Protein AF-A0AAE0RNC0-F1 (afdb_monomer)

Structure (mmCIF, N/CA/C/O backbone):
data_AF-A0AAE0RNC0-F1
#
_entry.id   AF-A0AAE0RNC0-F1
#
loop_
_atom_site.group_PDB
_atom_site.id
_atom_site.type_symbol
_atom_site.label_atom_id
_atom_site.label_alt_id
_atom_site.label_comp_id
_atom_site.label_asym_id
_atom_site.label_entity_id
_atom_site.label_seq_id
_atom_site.pdbx_PDB_ins_code
_atom_site.Cartn_x
_atom_site.Cartn_y
_atom_site.Cartn_z
_atom_site.occupancy
_atom_site.B_iso_or_equiv
_atom_site.auth_seq_id
_atom_site.auth_comp_id
_atom_site.auth_asym_id
_atom_site.auth_atom_id
_atom_site.pdbx_PDB_model_num
ATOM 1 N N . MET A 1 1 ? 16.696 3.001 -41.469 1.00 40.84 1 MET A N 1
ATOM 2 C CA . MET A 1 1 ? 17.802 3.934 -41.767 1.00 40.84 1 MET A CA 1
ATOM 3 C C . MET A 1 1 ? 18.844 3.105 -42.476 1.00 40.84 1 MET A C 1
ATOM 5 O O . MET A 1 1 ? 19.494 2.292 -41.829 1.00 40.84 1 MET A O 1
ATOM 9 N N . ASP A 1 2 ? 18.862 3.202 -43.801 1.00 35.56 2 ASP A N 1
ATOM 10 C CA . ASP A 1 2 ? 19.658 2.329 -44.657 1.00 35.56 2 ASP A CA 1
ATOM 11 C C . ASP A 1 2 ? 21.153 2.603 -44.502 1.00 35.56 2 ASP A C 1
ATOM 13 O O . ASP A 1 2 ? 21.585 3.751 -44.373 1.00 35.56 2 ASP A O 1
ATOM 17 N N . VAL A 1 3 ? 21.935 1.522 -44.516 1.00 41.44 3 VAL A N 1
ATOM 18 C CA . VAL A 1 3 ? 23.403 1.496 -44.389 1.00 41.44 3 VAL A CA 1
ATOM 19 C C . VAL A 1 3 ? 24.082 2.421 -45.412 1.00 41.44 3 VAL A C 1
ATOM 21 O O . VAL A 1 3 ? 25.150 2.971 -45.145 1.00 41.44 3 VAL A O 1
ATOM 24 N N . GLU A 1 4 ? 23.420 2.689 -46.540 1.00 37.81 4 GLU A N 1
ATOM 25 C CA . GLU A 1 4 ? 23.888 3.605 -47.583 1.00 37.81 4 GLU A CA 1
ATOM 26 C C . GLU A 1 4 ? 24.036 5.062 -47.113 1.00 37.81 4 GLU A C 1
ATOM 28 O O . GLU A 1 4 ? 24.923 5.769 -47.593 1.00 37.81 4 GLU A O 1
ATOM 33 N N . ASN A 1 5 ? 23.252 5.512 -46.126 1.00 44.28 5 ASN A N 1
ATOM 34 C CA . ASN A 1 5 ? 23.320 6.900 -45.653 1.00 44.28 5 ASN A CA 1
ATOM 35 C C . ASN A 1 5 ? 24.496 7.175 -44.703 1.00 44.28 5 ASN A C 1
ATOM 37 O O . ASN A 1 5 ? 24.914 8.324 -44.571 1.00 44.28 5 ASN A O 1
ATOM 41 N N . ILE A 1 6 ? 25.067 6.151 -44.059 1.00 46.06 6 ILE A N 1
ATOM 42 C CA . ILE A 1 6 ? 26.181 6.336 -43.110 1.00 46.06 6 ILE A CA 1
ATOM 43 C C . ILE A 1 6 ? 27.516 6.508 -43.853 1.00 46.06 6 ILE A C 1
ATOM 45 O O . ILE A 1 6 ? 28.358 7.302 -43.433 1.00 46.06 6 ILE A O 1
ATOM 49 N N . ILE A 1 7 ? 27.692 5.842 -45.000 1.00 44.59 7 ILE A N 1
ATOM 50 C CA . ILE A 1 7 ? 28.926 5.913 -45.806 1.00 44.59 7 ILE A CA 1
ATOM 51 C C . ILE A 1 7 ? 29.132 7.324 -46.386 1.00 44.59 7 ILE A C 1
ATOM 53 O O . ILE A 1 7 ? 30.261 7.803 -46.484 1.00 44.59 7 ILE A O 1
ATOM 57 N N . SER A 1 8 ? 28.045 8.042 -46.682 1.00 44.50 8 SER A N 1
ATOM 58 C CA . SER A 1 8 ? 28.116 9.382 -47.274 1.00 44.50 8 SER A CA 1
ATOM 59 C C . SER A 1 8 ? 28.570 10.482 -46.296 1.00 44.50 8 SER A C 1
ATOM 61 O O . SER A 1 8 ? 28.951 11.559 -46.747 1.00 44.50 8 SER A O 1
ATOM 63 N N . LEU A 1 9 ? 28.563 10.232 -44.977 1.00 45.19 9 LEU A N 1
ATOM 64 C CA . LEU A 1 9 ? 28.899 11.232 -43.949 1.00 45.19 9 LEU A CA 1
ATOM 65 C C . LEU A 1 9 ? 30.393 11.288 -43.578 1.00 45.19 9 LEU A C 1
ATOM 67 O O . LEU A 1 9 ? 30.814 12.259 -42.956 1.00 45.19 9 LEU A O 1
ATOM 71 N N . ARG A 1 10 ? 31.215 10.299 -43.969 1.00 47.03 10 ARG A N 1
ATOM 72 C CA . ARG A 1 10 ? 32.668 10.272 -43.672 1.00 47.03 10 ARG A CA 1
ATOM 73 C C . ARG A 1 10 ? 33.574 10.651 -44.857 1.00 47.03 10 ARG A C 1
ATOM 75 O O . ARG A 1 10 ? 34.778 10.445 -44.786 1.00 47.03 10 ARG A O 1
ATOM 82 N N . GLY A 1 11 ? 33.037 11.206 -45.948 1.00 45.44 11 GLY A N 1
ATOM 83 C CA . GLY A 1 11 ? 33.854 11.594 -47.111 1.00 45.44 11 GLY A CA 1
ATOM 84 C C . GLY A 1 11 ? 34.462 10.411 -47.883 1.00 45.44 11 GLY A C 1
ATOM 85 O O . GLY A 1 11 ? 35.366 10.603 -48.695 1.00 45.44 11 GLY A O 1
ATOM 86 N N . VAL A 1 12 ? 33.959 9.194 -47.655 1.00 49.09 12 VAL A N 1
ATOM 87 C CA . VAL A 1 12 ? 34.350 7.993 -48.399 1.00 49.09 12 VAL A CA 1
ATOM 88 C C . VAL A 1 12 ? 33.739 8.095 -49.800 1.00 49.09 12 VAL A C 1
ATOM 90 O O . VAL A 1 12 ? 32.515 8.108 -49.946 1.00 49.09 12 VAL A O 1
ATOM 93 N N . GLN A 1 13 ? 34.580 8.227 -50.834 1.00 51.09 13 GLN A N 1
ATOM 94 C CA . GLN A 1 13 ? 34.129 8.253 -52.233 1.00 51.09 13 GLN A CA 1
ATOM 95 C C . GLN A 1 13 ? 33.258 7.030 -52.529 1.00 51.09 13 GLN A C 1
ATOM 97 O O . GLN A 1 13 ? 33.566 5.914 -52.104 1.00 51.09 13 GLN A O 1
ATOM 102 N N . LYS A 1 14 ? 32.161 7.232 -53.269 1.00 54.34 14 LYS A N 1
ATOM 103 C CA . LYS A 1 14 ? 31.214 6.154 -53.567 1.00 54.34 14 LYS A CA 1
ATOM 104 C C . LYS A 1 14 ? 31.945 5.017 -54.300 1.00 54.34 14 LYS A C 1
ATOM 106 O O . LYS A 1 14 ? 32.673 5.295 -55.258 1.00 54.34 14 LYS A O 1
ATOM 111 N N . PRO A 1 15 ? 31.709 3.738 -53.949 1.00 52.59 15 PRO A N 1
ATOM 112 C CA . PRO A 1 15 ? 32.334 2.596 -54.626 1.00 52.59 15 PRO A CA 1
ATOM 113 C C . PRO A 1 15 ? 32.178 2.615 -56.160 1.00 52.59 15 PRO A C 1
ATOM 115 O O . PRO A 1 15 ? 33.058 2.155 -56.889 1.00 52.59 15 PRO A O 1
ATOM 118 N N . SER A 1 16 ? 31.088 3.204 -56.665 1.00 49.88 16 SER A N 1
ATOM 119 C CA . SER A 1 16 ? 30.810 3.389 -58.095 1.00 49.88 16 SER A CA 1
ATOM 120 C C . SER A 1 16 ? 31.731 4.402 -58.791 1.00 49.88 16 SER A C 1
ATOM 122 O O . SER A 1 16 ? 32.094 4.211 -59.952 1.00 49.88 16 SER A O 1
ATOM 124 N N . GLU A 1 17 ? 32.153 5.460 -58.100 1.00 53.84 17 GLU A N 1
ATOM 125 C CA . GLU A 1 17 ? 33.084 6.463 -58.634 1.00 53.84 17 GLU A CA 1
ATOM 126 C C . GLU A 1 17 ? 34.501 5.900 -58.721 1.00 53.84 17 GLU A C 1
ATOM 128 O O . GLU A 1 17 ? 35.209 6.124 -59.707 1.00 53.84 17 GLU A O 1
ATOM 133 N N . ILE A 1 18 ? 34.875 5.093 -57.728 1.00 54.44 18 ILE A N 1
ATOM 134 C CA . ILE A 1 18 ? 36.128 4.348 -57.702 1.00 54.44 18 ILE A CA 1
ATOM 135 C C . ILE A 1 18 ? 36.146 3.367 -58.884 1.00 54.44 18 ILE A C 1
ATOM 137 O O . ILE A 1 18 ? 37.002 3.488 -59.762 1.00 54.44 18 ILE A O 1
ATOM 141 N N . ALA A 1 19 ? 35.150 2.483 -59.010 1.00 52.28 19 ALA A N 1
ATOM 142 C CA . ALA A 1 19 ? 35.057 1.517 -60.112 1.00 52.28 19 ALA A CA 1
ATOM 143 C C . ALA A 1 19 ? 35.131 2.167 -61.513 1.00 52.28 19 ALA A C 1
ATOM 145 O O . ALA A 1 19 ? 35.794 1.640 -62.412 1.00 52.28 19 ALA A O 1
ATOM 146 N N . ASN A 1 20 ? 34.524 3.344 -61.696 1.00 54.50 20 ASN A N 1
ATOM 147 C CA . ASN A 1 20 ? 34.612 4.096 -62.950 1.00 54.50 20 ASN A CA 1
ATOM 148 C C . ASN A 1 20 ? 36.021 4.640 -63.229 1.00 54.50 20 ASN A C 1
ATOM 150 O O . ASN A 1 20 ? 36.495 4.542 -64.365 1.00 54.50 20 ASN A O 1
ATOM 154 N N . ARG A 1 21 ? 36.734 5.154 -62.218 1.00 56.62 21 ARG A N 1
ATOM 155 C CA . ARG A 1 21 ? 38.141 5.571 -62.370 1.00 56.62 21 ARG A CA 1
ATOM 156 C C . ARG A 1 21 ? 39.042 4.386 -62.725 1.00 56.62 21 ARG A C 1
ATOM 158 O O . ARG A 1 21 ? 39.880 4.515 -63.618 1.00 56.62 21 ARG A O 1
ATOM 165 N N . TYR A 1 22 ? 38.813 3.225 -62.111 1.00 57.38 22 TYR A N 1
ATOM 166 C CA . TYR A 1 22 ? 39.520 1.979 -62.430 1.00 57.38 22 TYR A CA 1
ATOM 167 C C . TYR A 1 22 ? 39.281 1.527 -63.875 1.00 57.38 22 TYR A C 1
ATOM 169 O O . TYR A 1 22 ? 40.235 1.217 -64.590 1.00 57.38 22 TYR A O 1
ATOM 177 N N . LYS A 1 23 ? 38.026 1.550 -64.341 1.00 55.72 23 LYS A N 1
ATOM 178 C CA . LYS A 1 23 ? 37.656 1.186 -65.717 1.00 55.72 23 LYS A CA 1
ATOM 179 C C . LYS A 1 23 ? 38.299 2.116 -66.749 1.00 55.72 23 LYS A C 1
ATOM 181 O O . LYS A 1 23 ? 38.851 1.643 -67.744 1.00 55.72 23 LYS A O 1
ATOM 186 N N . ILE A 1 24 ? 38.278 3.429 -66.506 1.00 58.53 24 ILE A N 1
ATOM 187 C CA . ILE A 1 24 ? 38.906 4.428 -67.388 1.00 58.53 24 ILE A CA 1
ATOM 188 C C . ILE A 1 24 ? 40.430 4.266 -67.395 1.00 58.53 24 ILE A C 1
ATOM 190 O O . ILE A 1 24 ? 41.044 4.328 -68.462 1.00 58.53 24 ILE A O 1
ATOM 194 N N . GLY A 1 25 ? 41.029 4.016 -66.225 1.00 56.16 25 GLY A N 1
ATOM 195 C CA . GLY A 1 25 ? 42.445 3.695 -66.079 1.00 56.16 25 GLY A CA 1
ATOM 196 C C . GLY A 1 25 ? 42.821 2.494 -66.939 1.00 56.16 25 GLY A C 1
ATOM 197 O O . GLY A 1 25 ? 43.527 2.663 -67.928 1.00 56.16 25 GLY A O 1
ATOM 198 N N . LEU A 1 26 ? 42.269 1.314 -66.640 1.00 58.44 26 LEU A N 1
ATOM 199 C CA . LEU A 1 26 ? 42.545 0.054 -67.345 1.00 58.44 26 LEU A CA 1
ATOM 200 C C . LEU A 1 26 ? 42.346 0.145 -68.862 1.00 58.44 26 LEU A C 1
ATOM 202 O O . LEU A 1 26 ? 43.175 -0.363 -69.610 1.00 58.44 26 LEU A O 1
ATOM 206 N N . THR A 1 27 ? 41.308 0.844 -69.326 1.00 59.28 27 THR A N 1
ATOM 207 C CA . THR A 1 27 ? 41.053 1.029 -70.766 1.00 59.28 27 THR A CA 1
ATOM 208 C C . THR A 1 27 ? 42.157 1.853 -71.439 1.00 59.28 27 THR A C 1
ATOM 210 O O . THR A 1 27 ? 42.594 1.529 -72.544 1.00 59.28 27 THR A O 1
ATOM 213 N N . ARG A 1 28 ? 42.665 2.898 -70.768 1.00 57.41 28 ARG A N 1
ATOM 214 C CA . ARG A 1 28 ? 43.810 3.683 -71.261 1.00 57.41 28 ARG A CA 1
ATOM 215 C C . ARG A 1 28 ? 45.109 2.874 -71.229 1.00 57.41 28 ARG A C 1
ATOM 217 O O . ARG A 1 28 ? 45.897 2.983 -72.162 1.00 57.41 28 ARG A O 1
ATOM 224 N N . LEU A 1 29 ? 45.318 2.048 -70.200 1.00 56.22 29 LEU A N 1
ATOM 225 C CA . LEU A 1 29 ? 46.516 1.205 -70.071 1.00 56.22 29 LEU A CA 1
ATOM 226 C C . LEU A 1 29 ? 46.548 0.080 -71.116 1.00 56.22 29 LEU A C 1
ATOM 228 O O . LEU A 1 29 ? 47.591 -0.156 -71.721 1.00 56.22 29 LEU A O 1
ATOM 232 N N . TYR A 1 30 ? 45.407 -0.565 -71.372 1.00 57.00 30 TYR A N 1
ATOM 233 C CA . TYR A 1 30 ? 45.265 -1.610 -72.387 1.00 57.00 30 TYR A CA 1
ATOM 234 C C . TYR A 1 30 ? 45.588 -1.079 -73.787 1.00 57.00 30 TYR A C 1
ATOM 236 O O . TYR A 1 30 ? 46.369 -1.695 -74.502 1.00 57.00 30 TYR A O 1
ATOM 244 N N . LYS A 1 31 ? 45.096 0.121 -74.127 1.00 57.22 31 LYS A N 1
ATOM 245 C CA . LYS A 1 31 ? 45.381 0.782 -75.410 1.00 57.22 31 LYS A CA 1
ATOM 246 C C . LYS A 1 31 ? 46.868 1.122 -75.594 1.00 57.22 31 LYS A C 1
ATOM 248 O O . LYS A 1 31 ? 47.405 0.984 -76.683 1.00 57.22 31 LYS A O 1
ATOM 253 N N . ILE A 1 32 ? 47.557 1.518 -74.520 1.00 55.09 32 ILE A N 1
ATOM 254 C CA . ILE A 1 32 ? 49.011 1.765 -74.540 1.00 55.09 32 ILE A CA 1
ATOM 255 C C . ILE A 1 32 ? 49.797 0.458 -74.738 1.00 55.09 32 ILE A C 1
ATOM 257 O O . ILE A 1 32 ? 50.831 0.464 -75.398 1.00 55.09 32 ILE A O 1
ATOM 261 N N . TRP A 1 33 ? 49.323 -0.657 -74.176 1.00 51.88 33 TRP A N 1
ATOM 262 C CA . TRP A 1 33 ? 49.980 -1.961 -74.288 1.00 51.88 33 TRP A CA 1
ATOM 263 C C . TRP A 1 33 ? 49.777 -2.615 -75.662 1.00 51.88 33 TRP A C 1
ATOM 265 O O . TRP A 1 33 ? 50.741 -3.119 -76.232 1.00 51.88 33 TRP A O 1
ATOM 275 N N . THR A 1 34 ? 48.568 -2.549 -76.234 1.00 54.69 34 THR A N 1
ATOM 276 C CA . THR A 1 34 ? 48.268 -3.099 -77.571 1.00 54.69 34 THR A CA 1
ATOM 277 C C . THR A 1 34 ? 48.984 -2.359 -78.704 1.00 54.69 34 THR A C 1
ATOM 279 O O . THR A 1 34 ? 49.267 -2.958 -79.736 1.00 54.69 34 THR A O 1
ATOM 282 N N . ASP A 1 35 ? 49.334 -1.086 -78.498 1.00 52.44 35 ASP A N 1
ATOM 283 C CA . ASP A 1 35 ? 50.009 -0.243 -79.495 1.00 52.44 35 ASP A CA 1
ATOM 284 C C . ASP A 1 35 ? 51.555 -0.244 -79.350 1.00 52.44 35 ASP A C 1
ATOM 286 O O . ASP A 1 35 ? 52.266 0.431 -80.106 1.00 52.44 35 ASP A O 1
ATOM 290 N N . ALA A 1 36 ? 52.110 -0.988 -78.380 1.00 50.41 36 ALA A N 1
ATOM 291 C CA . ALA A 1 36 ? 53.531 -0.956 -78.026 1.00 50.41 36 ALA A CA 1
ATOM 292 C C . ALA A 1 36 ? 54.398 -1.902 -78.872 1.00 50.41 36 ALA A C 1
ATOM 294 O O . ALA A 1 36 ? 54.512 -3.093 -78.600 1.00 50.41 36 ALA A O 1
ATOM 295 N N . SER A 1 37 ? 55.140 -1.332 -79.825 1.00 52.50 37 SER A N 1
ATOM 296 C CA . SER A 1 37 ? 56.429 -1.896 -80.251 1.00 52.50 37 SER A CA 1
ATOM 297 C C . SER A 1 37 ? 57.528 -1.385 -79.297 1.00 52.50 37 SER A C 1
ATOM 299 O O . SER A 1 37 ? 57.497 -0.199 -78.952 1.00 52.50 37 SER A O 1
ATOM 301 N N . PRO A 1 38 ? 58.508 -2.209 -78.863 1.00 55.34 38 PRO A N 1
ATOM 302 C CA . PRO A 1 38 ? 59.463 -1.861 -77.796 1.00 55.34 38 PRO A CA 1
ATOM 303 C C . PRO A 1 38 ? 60.202 -0.526 -77.996 1.00 55.34 38 PRO A C 1
ATOM 305 O O . PRO A 1 38 ? 60.510 0.166 -77.025 1.00 55.34 38 PRO A O 1
ATOM 308 N N . ASN A 1 39 ? 60.417 -0.136 -79.258 1.00 53.59 39 ASN A N 1
ATOM 309 C CA . ASN A 1 39 ? 61.192 1.042 -79.657 1.00 53.59 39 ASN A CA 1
ATOM 310 C C . ASN A 1 39 ? 60.347 2.211 -80.189 1.00 53.59 39 ASN A C 1
ATOM 312 O O . ASN A 1 39 ? 60.900 3.247 -80.559 1.00 53.59 39 ASN A O 1
ATOM 316 N N . LYS A 1 40 ? 59.015 2.083 -80.240 1.00 56.38 40 LYS A N 1
ATOM 317 C CA . LYS A 1 40 ? 58.145 3.146 -80.756 1.00 56.38 40 LYS A CA 1
ATOM 318 C C . LYS A 1 40 ? 57.844 4.139 -79.632 1.00 56.38 40 LYS A C 1
ATOM 320 O O . LYS A 1 40 ? 57.357 3.755 -78.570 1.00 56.38 40 LYS A O 1
ATOM 325 N N . LYS A 1 41 ? 58.186 5.413 -79.848 1.00 52.91 41 LYS A N 1
ATOM 326 C CA . LYS A 1 41 ? 57.872 6.492 -78.905 1.00 52.91 41 LYS A CA 1
ATOM 327 C C . LYS A 1 41 ? 56.399 6.866 -79.031 1.00 52.91 41 LYS A C 1
ATOM 329 O O . LYS A 1 41 ? 55.934 7.203 -80.117 1.00 52.91 41 LYS A O 1
ATOM 334 N N . PHE A 1 42 ? 55.686 6.814 -77.915 1.00 55.62 42 PHE A N 1
ATOM 335 C CA . PHE A 1 42 ? 54.301 7.263 -77.819 1.00 55.62 42 PHE A CA 1
ATOM 336 C C . PHE A 1 42 ? 54.210 8.799 -77.794 1.00 55.62 42 PHE A C 1
ATOM 338 O O . PHE A 1 42 ? 55.207 9.459 -77.473 1.00 55.62 42 PHE A O 1
ATOM 345 N N . PRO A 1 43 ? 53.034 9.394 -78.081 1.00 48.09 43 PRO A N 1
ATOM 346 C CA . PRO A 1 43 ? 52.810 10.825 -77.882 1.00 48.09 43 PRO A CA 1
ATOM 347 C C . PRO A 1 43 ? 53.126 11.182 -76.420 1.00 48.09 43 PRO A C 1
ATOM 349 O O . PRO A 1 43 ? 52.500 10.655 -75.503 1.00 48.09 43 PRO A O 1
ATOM 352 N N . GLY A 1 44 ? 54.161 12.001 -76.201 1.00 56.16 44 GLY A N 1
ATOM 353 C CA . GLY A 1 44 ? 54.742 12.269 -74.874 1.00 56.16 44 GLY A CA 1
ATOM 354 C C . GLY A 1 44 ? 56.155 11.703 -74.640 1.00 56.16 44 GLY A C 1
ATOM 355 O O . GLY A 1 44 ? 56.719 11.924 -73.574 1.00 56.16 44 GLY A O 1
ATOM 356 N N . GLY A 1 45 ? 56.752 11.006 -75.615 1.00 56.84 45 GLY A N 1
ATOM 357 C CA . GLY A 1 45 ? 58.189 10.683 -75.647 1.00 56.84 45 GLY A CA 1
ATOM 358 C C . GLY A 1 45 ? 58.624 9.375 -74.971 1.00 56.84 45 GLY A C 1
ATOM 359 O O . GLY A 1 45 ? 59.814 9.061 -74.999 1.00 56.84 45 GLY A O 1
ATOM 360 N N . PHE A 1 46 ? 57.696 8.593 -74.410 1.00 55.62 46 PHE A N 1
ATOM 361 C CA . PHE A 1 46 ? 58.000 7.333 -73.715 1.00 55.62 46 PHE A CA 1
ATOM 362 C C . PHE A 1 46 ? 58.165 6.153 -74.681 1.00 55.62 46 PHE A C 1
ATOM 364 O O . PHE A 1 46 ? 57.378 6.009 -75.616 1.00 55.62 46 PHE A O 1
ATOM 371 N N . THR A 1 47 ? 59.146 5.280 -74.430 1.00 58.56 47 THR A N 1
ATOM 372 C CA . THR A 1 47 ? 59.251 3.966 -75.099 1.00 58.56 47 THR A CA 1
ATOM 373 C C . THR A 1 47 ? 58.290 2.951 -74.468 1.00 58.56 47 THR A C 1
ATOM 375 O O . THR A 1 47 ? 57.887 3.117 -73.312 1.00 58.56 47 THR A O 1
ATOM 378 N N . GLY A 1 48 ? 57.944 1.870 -75.180 1.00 59.25 48 GLY A N 1
ATOM 379 C CA . GLY A 1 48 ? 57.063 0.811 -74.657 1.00 59.25 48 GLY A CA 1
ATOM 380 C C . GLY A 1 48 ? 57.515 0.248 -73.301 1.00 59.25 48 GLY A C 1
ATOM 381 O O . GLY A 1 48 ? 56.695 0.022 -72.412 1.00 59.25 48 GL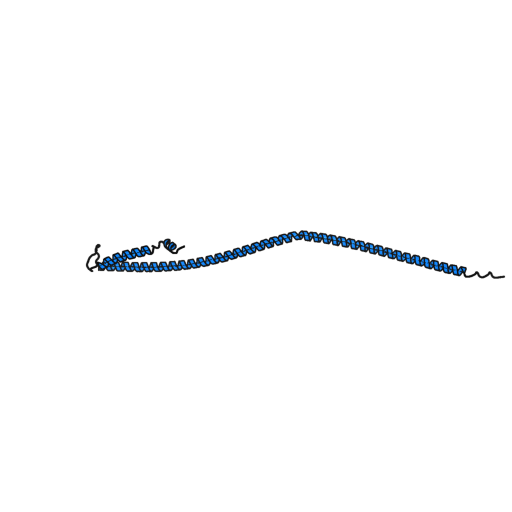Y A O 1
ATOM 382 N N . THR A 1 49 ? 58.829 0.144 -73.077 1.00 63.91 49 THR A N 1
ATOM 383 C CA . THR A 1 49 ? 59.416 -0.291 -71.798 1.00 63.91 49 THR A CA 1
ATOM 384 C C . THR A 1 49 ? 59.191 0.715 -70.659 1.00 63.91 49 THR A C 1
ATOM 386 O O . THR A 1 49 ? 58.937 0.320 -69.520 1.00 63.91 49 THR A O 1
ATOM 389 N N . GLN A 1 50 ? 59.261 2.022 -70.935 1.00 65.31 50 GLN A N 1
ATOM 390 C CA . GLN A 1 50 ? 58.992 3.066 -69.935 1.00 65.31 50 GLN A CA 1
ATOM 391 C C . GLN A 1 50 ? 57.501 3.157 -69.597 1.00 65.31 50 GLN A C 1
ATOM 393 O O . GLN A 1 50 ? 57.150 3.350 -68.431 1.00 65.31 50 GLN A O 1
ATOM 398 N N . ALA A 1 51 ? 56.633 2.967 -70.595 1.00 62.75 51 ALA A N 1
ATOM 399 C CA . ALA A 1 51 ? 55.198 2.855 -70.380 1.00 62.75 51 ALA A CA 1
ATOM 400 C C . ALA A 1 51 ? 54.881 1.651 -69.476 1.00 62.75 51 ALA A C 1
ATOM 402 O O . ALA A 1 51 ? 54.301 1.842 -68.412 1.00 62.75 51 ALA A O 1
ATOM 403 N N . GLY A 1 52 ? 55.367 0.446 -69.801 1.00 65.12 52 GLY A N 1
ATOM 404 C CA . GLY A 1 52 ? 55.153 -0.769 -68.997 1.00 65.12 52 GLY A CA 1
ATOM 405 C C . GLY A 1 52 ? 55.574 -0.649 -67.523 1.00 65.12 52 GLY A C 1
ATOM 406 O O . GLY A 1 52 ? 54.852 -1.102 -66.630 1.00 65.12 52 GLY A O 1
ATOM 407 N N . LYS A 1 53 ? 56.695 0.030 -67.236 1.00 72.88 53 LYS A N 1
ATOM 408 C CA . LYS A 1 53 ? 57.131 0.307 -65.854 1.00 72.88 53 LYS A CA 1
ATOM 409 C C . LYS A 1 53 ? 56.151 1.215 -65.105 1.00 72.88 53 LYS A C 1
ATOM 411 O O . LYS A 1 53 ? 55.753 0.878 -63.992 1.00 72.88 53 LYS A O 1
ATOM 416 N N . LYS A 1 54 ? 55.704 2.315 -65.726 1.00 72.19 54 LYS A N 1
ATOM 417 C CA . LYS A 1 54 ? 54.701 3.217 -65.130 1.00 72.19 54 LYS A CA 1
ATOM 418 C C . LYS A 1 54 ? 53.357 2.524 -64.910 1.00 72.19 54 LYS A C 1
ATOM 420 O O . LYS A 1 54 ? 52.738 2.721 -63.871 1.00 72.19 54 LYS A O 1
ATOM 425 N N . LEU A 1 55 ? 52.927 1.680 -65.850 1.00 70.81 55 LEU A N 1
ATOM 426 C CA . LEU A 1 55 ? 51.706 0.879 -65.716 1.00 70.81 55 LEU A CA 1
ATOM 427 C C . LEU A 1 55 ? 51.771 -0.051 -64.501 1.00 70.81 55 LEU A C 1
ATOM 429 O O . LEU A 1 55 ? 50.826 -0.119 -63.720 1.00 70.81 55 LEU A O 1
ATOM 433 N N . THR A 1 56 ? 52.909 -0.720 -64.314 1.00 74.94 56 THR A N 1
ATOM 434 C CA . THR A 1 56 ? 53.135 -1.619 -63.176 1.00 74.94 56 THR A CA 1
ATOM 435 C C . THR A 1 56 ? 53.121 -0.859 -61.847 1.00 74.94 56 THR A C 1
ATOM 437 O O . THR A 1 56 ? 52.555 -1.336 -60.867 1.00 74.94 56 THR A O 1
ATOM 440 N N . GLU A 1 57 ? 53.709 0.338 -61.802 1.00 78.06 57 GLU A N 1
ATOM 441 C CA . GLU A 1 57 ? 53.703 1.186 -60.605 1.00 78.06 57 GLU A CA 1
ATOM 442 C C . GLU A 1 57 ? 52.289 1.667 -60.243 1.00 78.06 57 GLU A C 1
ATOM 444 O O . GLU A 1 57 ? 51.892 1.604 -59.079 1.00 78.06 57 GLU A O 1
ATOM 449 N N . V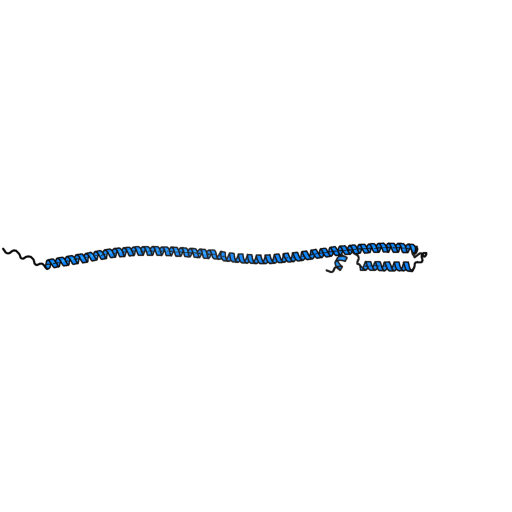AL A 1 58 ? 51.502 2.082 -61.240 1.00 76.31 58 VAL A N 1
ATOM 450 C CA . VAL A 1 58 ? 50.095 2.463 -61.050 1.00 76.31 58 VAL A CA 1
ATOM 451 C C . VAL A 1 58 ? 49.270 1.269 -60.564 1.00 76.31 58 VAL A C 1
ATOM 453 O O . VAL A 1 58 ? 48.506 1.411 -59.614 1.00 76.31 58 VAL A O 1
ATOM 456 N N . ALA A 1 59 ? 49.453 0.081 -61.147 1.00 71.62 59 ALA A N 1
ATOM 457 C CA . ALA A 1 59 ? 48.751 -1.128 -60.718 1.00 71.62 59 ALA A CA 1
ATOM 458 C C . ALA A 1 59 ? 49.073 -1.511 -59.262 1.00 71.62 59 ALA A C 1
ATOM 460 O O . ALA A 1 59 ? 48.170 -1.888 -58.513 1.00 71.62 59 ALA A O 1
ATOM 461 N N . LYS A 1 60 ? 50.336 -1.365 -58.834 1.00 80.12 60 LYS A N 1
ATOM 462 C CA . LYS A 1 60 ? 50.743 -1.584 -57.436 1.00 80.12 60 LYS A CA 1
ATOM 463 C C . LYS A 1 60 ? 50.068 -0.596 -56.484 1.00 80.12 60 LYS A C 1
ATOM 465 O O . LYS A 1 60 ? 49.449 -1.039 -55.523 1.00 80.12 60 LYS A O 1
ATOM 470 N N . LYS A 1 61 ? 50.117 0.706 -56.791 1.00 81.81 61 LYS A N 1
ATOM 471 C CA . LYS A 1 61 ? 49.474 1.760 -55.981 1.00 81.81 61 LYS A CA 1
ATOM 472 C C . LYS A 1 61 ? 47.969 1.536 -55.838 1.00 81.81 61 LYS A C 1
ATOM 474 O O . LYS A 1 61 ? 47.437 1.624 -54.741 1.00 81.81 61 LYS A O 1
ATOM 479 N N . LEU A 1 62 ? 47.302 1.172 -56.931 1.00 76.88 62 LEU A N 1
ATOM 480 C CA . LEU A 1 62 ? 45.875 0.857 -56.916 1.00 76.88 62 LEU A CA 1
ATOM 481 C C . LEU A 1 62 ? 45.557 -0.404 -56.099 1.00 76.88 62 LEU A C 1
ATOM 483 O O . LEU A 1 62 ? 44.567 -0.442 -55.376 1.00 76.88 62 LEU A O 1
ATOM 487 N N . THR A 1 63 ? 46.398 -1.437 -56.181 1.00 80.81 63 THR A N 1
ATOM 488 C CA . THR A 1 63 ? 46.223 -2.659 -55.377 1.00 80.81 63 THR A CA 1
ATOM 489 C C . THR A 1 63 ? 46.352 -2.356 -53.885 1.00 80.81 63 THR A C 1
ATOM 491 O O . THR A 1 63 ? 45.542 -2.821 -53.086 1.00 80.81 63 THR A O 1
ATOM 494 N N . GLU A 1 64 ? 47.341 -1.547 -53.509 1.00 84.69 64 GLU A N 1
ATOM 495 C CA . GLU A 1 64 ? 47.551 -1.108 -52.130 1.00 84.69 64 GLU A CA 1
ATOM 496 C C . GLU A 1 64 ? 46.382 -0.255 -51.620 1.00 84.69 64 GLU A C 1
ATOM 498 O O . GLU A 1 64 ? 45.842 -0.526 -50.550 1.00 84.69 64 GLU A O 1
ATOM 503 N N . GLU A 1 65 ? 45.914 0.707 -52.419 1.00 80.19 65 GLU A N 1
ATOM 504 C CA . GLU A 1 65 ? 44.744 1.524 -52.090 1.00 80.19 65 GLU A CA 1
ATOM 505 C C . GLU A 1 65 ? 43.476 0.671 -51.924 1.00 80.19 65 GLU A C 1
ATOM 507 O O . GLU A 1 65 ? 42.730 0.859 -50.964 1.00 80.19 65 GLU A O 1
ATOM 512 N N . ASN A 1 66 ? 43.258 -0.322 -52.794 1.00 81.31 66 ASN A N 1
ATOM 513 C CA . ASN A 1 66 ? 42.1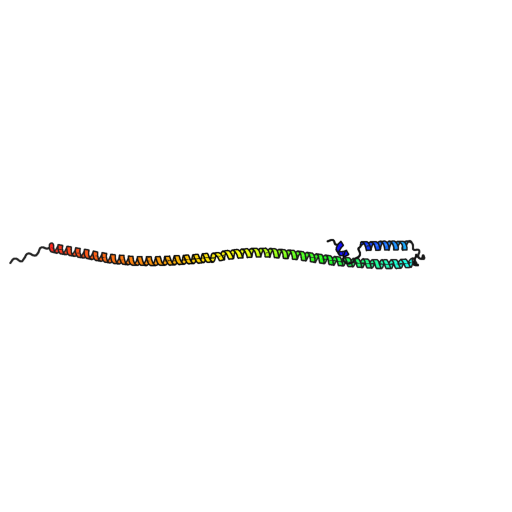25 -1.242 -52.678 1.00 81.31 66 ASN A CA 1
ATOM 514 C C . ASN A 1 66 ? 42.191 -2.067 -51.385 1.00 81.31 66 ASN A C 1
ATOM 516 O O . ASN A 1 66 ? 41.185 -2.221 -50.694 1.00 81.31 66 ASN A O 1
ATOM 520 N N . ASN A 1 67 ? 43.376 -2.571 -51.033 1.00 85.25 67 ASN A N 1
ATOM 521 C CA . ASN A 1 67 ? 43.576 -3.327 -49.799 1.00 85.25 67 ASN A CA 1
ATOM 522 C C . ASN A 1 67 ? 43.340 -2.456 -48.557 1.00 85.25 67 ASN A C 1
ATOM 524 O O . ASN A 1 67 ? 42.680 -2.904 -47.618 1.00 85.25 67 ASN A O 1
ATOM 528 N N . ASN A 1 68 ? 43.801 -1.203 -48.574 1.00 88.44 68 ASN A N 1
ATOM 529 C CA . ASN A 1 68 ? 43.571 -0.247 -47.491 1.00 88.44 68 ASN A CA 1
ATOM 530 C C . ASN A 1 68 ? 42.078 0.078 -47.329 1.00 88.44 68 ASN A C 1
ATOM 532 O O . ASN A 1 68 ? 41.560 0.027 -46.215 1.00 88.44 68 ASN A O 1
ATOM 536 N N . GLN A 1 69 ? 41.363 0.314 -48.433 1.00 85.69 69 GLN A N 1
ATOM 537 C CA . GLN A 1 69 ? 39.914 0.544 -48.415 1.00 85.69 69 GLN A CA 1
ATOM 538 C C . GLN A 1 69 ? 39.146 -0.674 -47.888 1.00 85.69 69 GLN A C 1
ATOM 540 O O . GLN A 1 69 ? 38.229 -0.524 -47.084 1.00 85.69 69 GLN A O 1
ATOM 545 N N . ARG A 1 70 ? 39.531 -1.897 -48.282 1.00 84.31 70 ARG A N 1
ATOM 546 C CA . ARG A 1 70 ? 38.932 -3.129 -47.737 1.00 84.31 70 ARG A CA 1
ATOM 547 C C . ARG A 1 70 ? 39.134 -3.236 -46.228 1.00 84.31 70 ARG A C 1
ATOM 549 O O . ARG A 1 70 ? 38.195 -3.586 -45.521 1.00 84.31 70 ARG A O 1
ATOM 556 N N . ALA A 1 71 ? 40.331 -2.920 -45.735 1.00 86.75 71 ALA A N 1
ATOM 557 C CA . ALA A 1 71 ? 40.617 -2.935 -44.304 1.00 86.75 71 ALA A CA 1
ATOM 558 C C . ALA A 1 71 ? 39.794 -1.883 -43.539 1.00 86.75 71 ALA A C 1
ATOM 560 O O . ALA A 1 71 ? 39.300 -2.164 -42.448 1.00 86.75 71 ALA A O 1
ATOM 561 N N . GLU A 1 72 ? 39.612 -0.690 -44.108 1.00 89.56 72 GLU A N 1
ATOM 562 C CA . GLU A 1 72 ? 38.782 0.364 -43.518 1.00 89.56 72 GLU A CA 1
ATOM 563 C C . GLU A 1 72 ? 37.298 -0.026 -43.478 1.00 89.56 72 GLU A C 1
ATOM 565 O O . GLU A 1 72 ? 36.655 0.123 -42.440 1.00 89.56 72 GLU A O 1
ATOM 570 N N . ILE A 1 73 ? 36.773 -0.614 -44.559 1.00 85.75 73 ILE A N 1
ATOM 571 C CA . ILE A 1 73 ? 35.400 -1.138 -44.607 1.00 85.75 73 ILE A CA 1
ATOM 572 C C . ILE A 1 73 ? 35.186 -2.197 -43.520 1.00 85.75 73 ILE A C 1
ATOM 574 O O . ILE A 1 73 ? 34.181 -2.141 -42.813 1.00 85.75 73 ILE A O 1
ATOM 578 N N . SER A 1 74 ? 36.132 -3.125 -43.337 1.00 89.38 74 SER A N 1
ATOM 579 C CA . SER A 1 74 ? 36.042 -4.130 -42.270 1.00 89.38 74 SER A CA 1
ATOM 580 C C . SER A 1 74 ? 35.974 -3.494 -40.878 1.00 89.38 74 SER A C 1
ATOM 582 O O . SER A 1 74 ? 35.118 -3.876 -40.082 1.00 89.38 74 SER A O 1
ATOM 584 N N . LYS A 1 75 ? 36.800 -2.476 -40.596 1.00 92.31 75 LYS A N 1
ATOM 585 C CA . LYS A 1 75 ? 36.762 -1.750 -39.312 1.00 92.31 75 LYS A CA 1
ATOM 586 C C . LYS A 1 75 ? 35.426 -1.044 -39.088 1.00 92.31 75 LYS A C 1
ATOM 588 O O . LYS A 1 75 ? 34.854 -1.140 -38.006 1.00 92.31 75 LYS A O 1
ATOM 593 N N . ILE A 1 76 ? 34.901 -0.374 -40.114 1.00 92.25 76 ILE A N 1
ATOM 594 C CA . ILE A 1 76 ? 33.591 0.288 -40.044 1.00 92.25 76 ILE A CA 1
ATOM 595 C C . ILE A 1 76 ? 32.484 -0.738 -39.762 1.00 92.25 76 ILE A C 1
ATOM 597 O O . ILE A 1 76 ? 31.578 -0.463 -38.976 1.00 92.25 76 ILE A O 1
ATOM 601 N N . GLN A 1 77 ? 32.563 -1.930 -40.357 1.00 90.69 77 GLN A N 1
ATOM 602 C CA . GLN A 1 77 ? 31.591 -2.997 -40.126 1.00 90.69 77 GLN A CA 1
ATOM 603 C C . GLN A 1 77 ? 31.626 -3.507 -38.676 1.00 90.69 77 GLN A C 1
ATOM 605 O O . GLN A 1 77 ? 30.577 -3.736 -38.071 1.00 90.69 77 GLN A O 1
ATOM 610 N N . GLU A 1 78 ? 32.818 -3.655 -38.096 1.00 94.00 78 GLU A N 1
ATOM 611 C CA . GLU A 1 78 ? 32.991 -4.029 -36.688 1.00 94.00 78 GLU A CA 1
ATOM 612 C C . GLU A 1 78 ? 32.445 -2.951 -35.739 1.00 94.00 78 GLU A C 1
ATOM 614 O O . GLU A 1 78 ? 31.680 -3.269 -34.821 1.00 94.00 78 GLU A O 1
ATOM 619 N N . GLU A 1 79 ? 32.757 -1.673 -35.995 1.00 94.19 79 GLU A N 1
ATOM 620 C CA . GLU A 1 79 ? 32.199 -0.532 -35.254 1.00 94.19 79 GLU A CA 1
ATOM 621 C C . GLU A 1 79 ? 30.665 -0.530 -35.316 1.00 94.19 79 GLU A C 1
ATOM 623 O O . GLU A 1 79 ? 29.991 -0.384 -34.293 1.00 94.19 79 GLU A O 1
ATOM 628 N N . PHE A 1 80 ? 30.099 -0.740 -36.507 1.00 92.31 80 PHE A N 1
ATOM 629 C CA . PHE A 1 80 ? 28.656 -0.772 -36.720 1.00 92.31 80 PHE A CA 1
ATOM 630 C C . PHE A 1 80 ? 27.979 -1.905 -35.940 1.00 92.31 80 PHE A C 1
ATOM 632 O O . PHE A 1 80 ? 26.982 -1.671 -35.253 1.00 92.31 80 PHE A O 1
ATOM 639 N N . ASN A 1 81 ? 28.539 -3.115 -35.981 1.00 93.38 81 ASN A N 1
ATOM 640 C CA . ASN A 1 81 ? 28.018 -4.259 -35.231 1.00 93.38 81 ASN A CA 1
ATOM 641 C C . ASN A 1 81 ? 28.068 -4.015 -33.713 1.00 93.38 81 ASN A C 1
ATOM 643 O O . ASN A 1 81 ? 27.113 -4.326 -32.997 1.00 93.38 81 ASN A O 1
ATOM 647 N N . SER A 1 82 ? 29.148 -3.403 -33.218 1.00 95.31 82 SER A N 1
ATOM 648 C CA . SER A 1 82 ? 29.275 -3.018 -31.808 1.00 95.31 82 SER A CA 1
ATOM 649 C C . SER A 1 82 ? 28.204 -1.999 -31.396 1.00 95.31 82 SER A C 1
ATOM 651 O O . SER A 1 82 ? 27.516 -2.181 -30.384 1.00 95.31 82 SER A O 1
ATOM 653 N N . LEU A 1 83 ? 27.976 -0.971 -32.222 1.00 95.81 83 LEU A N 1
ATOM 654 C CA . LEU A 1 83 ? 26.928 0.029 -31.997 1.00 95.81 83 LEU A CA 1
ATOM 655 C C . LEU A 1 83 ? 25.524 -0.583 -32.017 1.00 95.81 83 LEU A C 1
ATOM 657 O O . LEU A 1 83 ? 24.697 -0.228 -31.175 1.00 95.81 83 LEU A O 1
ATOM 661 N N . GLN A 1 84 ? 25.248 -1.534 -32.914 1.00 93.62 84 GLN A N 1
ATOM 662 C CA . GLN A 1 84 ? 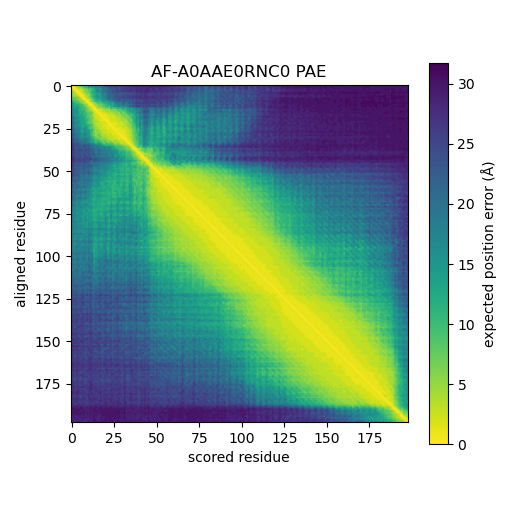23.984 -2.274 -32.895 1.00 93.62 84 GLN A CA 1
ATOM 663 C C . GLN A 1 84 ? 23.803 -3.060 -31.592 1.00 93.62 84 GLN A C 1
ATOM 665 O O . GLN A 1 84 ? 22.717 -3.035 -31.003 1.00 93.62 84 GLN A O 1
ATOM 670 N N . GLY A 1 85 ? 24.865 -3.703 -31.101 1.00 95.69 85 GLY A N 1
ATOM 671 C CA . GLY A 1 85 ? 24.855 -4.396 -29.814 1.00 95.69 85 GLY A CA 1
ATOM 672 C C . GLY A 1 85 ? 24.529 -3.458 -28.647 1.00 95.69 85 GLY A C 1
ATOM 673 O O . GLY A 1 85 ? 23.673 -3.771 -27.814 1.00 95.69 85 GLY A O 1
ATOM 674 N N . LEU A 1 86 ? 25.153 -2.277 -28.607 1.00 96.56 86 LEU A N 1
ATOM 675 C CA . LEU A 1 86 ? 24.869 -1.244 -27.603 1.00 96.56 86 LEU A CA 1
ATOM 676 C C . LEU A 1 86 ? 23.436 -0.708 -27.707 1.00 96.56 86 LEU A C 1
ATOM 678 O O . LEU A 1 86 ? 22.770 -0.536 -26.682 1.00 96.56 86 LEU A O 1
ATOM 682 N N . ALA A 1 87 ? 22.931 -0.494 -28.923 1.00 93.69 87 ALA A N 1
ATOM 683 C CA . ALA A 1 87 ? 21.558 -0.058 -29.149 1.00 93.69 87 ALA A CA 1
ATOM 684 C C . ALA A 1 87 ? 20.546 -1.106 -28.659 1.00 93.69 87 ALA A C 1
ATOM 686 O O . ALA A 1 87 ? 19.549 -0.745 -28.030 1.00 93.69 87 ALA A O 1
ATOM 687 N N . SER A 1 88 ? 20.815 -2.400 -28.878 1.00 95.88 88 SER A N 1
ATOM 688 C CA . SER A 1 88 ? 19.962 -3.482 -28.373 1.00 95.88 88 SER A CA 1
ATOM 689 C C . SER A 1 88 ? 19.930 -3.504 -26.846 1.00 95.88 88 SER A C 1
ATOM 691 O O . SER A 1 88 ? 18.852 -3.429 -26.261 1.00 95.88 88 SER A O 1
ATOM 693 N N . LYS A 1 89 ? 21.100 -3.493 -26.192 1.00 97.50 89 LYS A N 1
ATOM 694 C CA . LYS A 1 89 ? 21.197 -3.445 -24.721 1.00 97.50 89 LYS A CA 1
ATOM 695 C C . LYS A 1 89 ? 20.485 -2.223 -24.140 1.00 97.50 89 LYS A C 1
ATOM 697 O O . LYS A 1 89 ? 19.780 -2.323 -23.139 1.00 97.50 89 LYS A O 1
ATOM 702 N N . THR A 1 90 ? 20.634 -1.068 -24.785 1.00 97.19 90 THR A N 1
ATOM 703 C CA . THR A 1 90 ? 19.953 0.167 -24.374 1.00 97.19 90 THR A CA 1
ATOM 704 C C . THR A 1 90 ? 18.436 0.033 -24.487 1.00 97.19 90 THR A C 1
ATOM 706 O O . THR A 1 90 ? 17.719 0.406 -23.561 1.00 97.19 90 THR A O 1
ATOM 709 N N . ARG A 1 91 ? 17.930 -0.550 -25.580 1.00 96.94 91 ARG A N 1
ATOM 710 C CA . ARG A 1 91 ? 16.496 -0.812 -25.766 1.00 96.94 91 ARG A CA 1
ATOM 711 C C . ARG A 1 91 ? 15.944 -1.740 -24.684 1.00 96.94 91 ARG A C 1
ATOM 713 O O . ARG A 1 91 ? 14.870 -1.469 -24.150 1.00 96.94 91 ARG A O 1
ATOM 720 N N . ASP A 1 92 ? 16.672 -2.797 -24.343 1.00 97.38 92 ASP A N 1
ATOM 721 C CA . ASP A 1 92 ? 16.247 -3.741 -23.307 1.00 97.38 92 ASP A CA 1
ATOM 722 C C . ASP A 1 92 ? 16.241 -3.085 -21.919 1.00 97.38 92 ASP A C 1
ATOM 724 O O . ASP A 1 92 ? 15.265 -3.218 -21.179 1.00 97.38 92 ASP A O 1
ATOM 728 N N . ASN A 1 93 ? 17.250 -2.264 -21.608 1.00 98.19 93 ASN A N 1
ATOM 729 C CA . ASN A 1 93 ?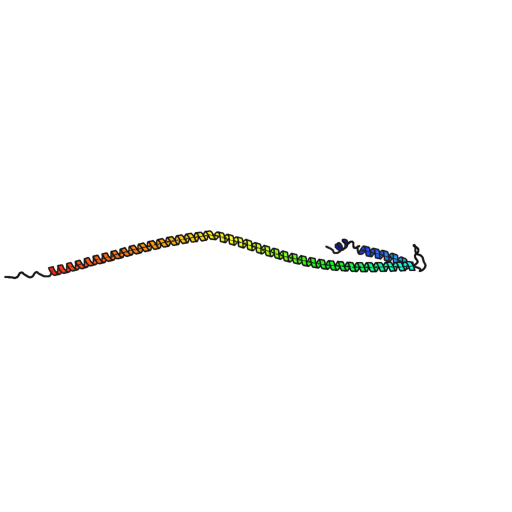 17.269 -1.453 -20.387 1.00 98.19 93 ASN A CA 1
ATOM 730 C C . ASN A 1 93 ? 16.088 -0.472 -20.314 1.00 98.19 93 ASN A C 1
ATOM 732 O O . ASN A 1 93 ? 15.499 -0.294 -19.246 1.00 98.19 93 ASN A O 1
ATOM 736 N N . ILE A 1 94 ? 15.713 0.156 -21.435 1.00 97.75 94 ILE A N 1
ATOM 737 C CA . ILE A 1 94 ? 14.537 1.037 -21.499 1.00 97.75 94 ILE A CA 1
ATOM 738 C C . ILE A 1 94 ? 13.264 0.247 -21.179 1.00 97.75 94 ILE A C 1
ATOM 740 O O . ILE A 1 94 ? 12.483 0.691 -20.338 1.00 97.75 94 ILE A O 1
ATOM 744 N N . LYS A 1 95 ? 13.076 -0.938 -21.774 1.00 97.62 95 LYS A N 1
ATOM 745 C CA . LYS A 1 95 ? 11.915 -1.801 -21.488 1.00 97.62 95 LYS A CA 1
ATOM 746 C C . LYS A 1 95 ? 11.846 -2.195 -20.011 1.00 97.62 95 LYS A C 1
ATOM 748 O O . LYS A 1 95 ? 10.784 -2.103 -19.400 1.00 97.62 95 LYS A O 1
ATOM 753 N N . GLN A 1 96 ? 12.974 -2.579 -19.412 1.00 98.00 96 GLN A N 1
ATOM 754 C CA . GLN A 1 96 ? 13.030 -2.924 -17.988 1.00 98.00 96 GLN A CA 1
ATOM 755 C C . GLN A 1 96 ? 12.656 -1.734 -17.096 1.00 98.00 96 GLN A C 1
ATOM 757 O O . GLN A 1 96 ? 11.843 -1.879 -16.182 1.00 98.00 96 GLN A O 1
ATOM 762 N N . LYS A 1 97 ? 13.188 -0.537 -17.379 1.00 97.81 97 LYS A N 1
ATOM 763 C CA . LYS A 1 97 ? 12.836 0.684 -16.638 1.00 97.81 97 LYS A CA 1
ATOM 764 C C . LYS A 1 97 ? 11.362 1.059 -16.808 1.00 97.81 97 LYS A C 1
ATOM 766 O O . LYS A 1 97 ? 10.724 1.439 -15.832 1.00 97.81 97 LYS A O 1
ATOM 771 N N . GLN A 1 98 ? 10.799 0.910 -18.007 1.00 97.56 98 GLN A N 1
ATOM 772 C CA . GLN A 1 98 ? 9.367 1.123 -18.243 1.00 97.56 98 GLN A CA 1
ATOM 773 C C . GLN A 1 98 ? 8.511 0.179 -17.390 1.00 97.56 98 GLN A C 1
ATOM 775 O O . GLN A 1 98 ? 7.566 0.634 -16.746 1.00 97.56 98 GLN A O 1
ATOM 780 N N . GLN A 1 99 ? 8.884 -1.101 -17.301 1.00 97.81 99 GLN A N 1
ATOM 781 C CA . GLN A 1 99 ? 8.191 -2.057 -16.435 1.00 97.81 99 GLN A CA 1
ATOM 782 C C . GLN A 1 99 ? 8.302 -1.679 -14.950 1.00 97.81 99 GLN A C 1
ATOM 784 O O . GLN A 1 99 ? 7.318 -1.745 -14.215 1.00 97.81 99 GLN A O 1
ATOM 789 N N . GLN A 1 100 ? 9.481 -1.240 -14.497 1.00 97.50 100 GLN A N 1
ATOM 790 C CA . GLN A 1 100 ? 9.671 -0.765 -13.121 1.00 97.50 100 GLN A CA 1
ATOM 791 C C . GLN A 1 100 ? 8.765 0.432 -12.801 1.00 97.50 100 GLN A C 1
ATOM 793 O O . GLN A 1 100 ? 8.142 0.462 -11.740 1.00 97.50 100 GLN A O 1
ATOM 798 N N . VAL A 1 101 ? 8.638 1.385 -13.729 1.00 97.75 101 VAL A N 1
ATOM 799 C CA . VAL A 1 101 ? 7.750 2.547 -13.581 1.00 97.75 101 VAL A CA 1
ATOM 800 C C . VAL A 1 101 ? 6.281 2.122 -13.517 1.00 97.75 101 VAL A C 1
ATOM 802 O O . VAL A 1 101 ? 5.552 2.598 -12.649 1.00 97.75 101 VAL A O 1
ATOM 805 N N . GLN A 1 102 ? 5.841 1.185 -14.362 1.00 96.88 102 GLN A N 1
ATOM 806 C CA . GLN A 1 102 ? 4.475 0.648 -14.302 1.00 96.88 102 GLN A CA 1
ATOM 807 C C . GLN A 1 102 ? 4.177 -0.026 -12.956 1.00 96.88 102 GLN A C 1
ATOM 809 O O . GLN A 1 102 ? 3.147 0.252 -12.338 1.00 96.88 102 GLN A O 1
ATOM 814 N N . ASN A 1 103 ? 5.106 -0.846 -12.458 1.00 97.69 103 ASN A N 1
ATOM 815 C CA . ASN A 1 103 ? 4.971 -1.502 -11.157 1.00 97.69 103 ASN A CA 1
ATOM 816 C C . ASN A 1 103 ? 4.902 -0.479 -10.010 1.00 97.69 103 ASN A C 1
ATOM 818 O O . ASN A 1 103 ? 4.116 -0.637 -9.075 1.00 97.69 103 ASN A O 1
ATOM 822 N N . MET A 1 104 ? 5.698 0.589 -10.083 1.00 96.88 104 MET A N 1
ATOM 823 C CA . MET A 1 104 ? 5.684 1.670 -9.098 1.00 96.88 104 MET A CA 1
ATOM 824 C C . MET A 1 104 ? 4.365 2.455 -9.120 1.00 96.88 104 MET A C 1
ATOM 826 O O . MET A 1 104 ? 3.815 2.734 -8.058 1.00 96.88 104 MET A O 1
ATOM 830 N N . MET A 1 105 ? 3.804 2.739 -10.300 1.00 96.31 105 MET A N 1
ATOM 831 C CA . MET A 1 105 ? 2.484 3.375 -10.415 1.00 96.31 105 MET A CA 1
ATOM 832 C C . MET A 1 105 ? 1.367 2.506 -9.828 1.00 96.31 105 MET A C 1
ATOM 834 O O . MET A 1 105 ? 0.476 3.025 -9.157 1.00 96.31 105 MET A O 1
ATOM 838 N N . ALA A 1 106 ? 1.417 1.187 -10.035 1.00 96.81 106 ALA A N 1
ATOM 839 C CA . ALA A 1 106 ? 0.456 0.266 -9.431 1.00 96.81 106 ALA A CA 1
ATOM 840 C C . ALA A 1 106 ? 0.544 0.281 -7.894 1.00 96.81 106 ALA A C 1
ATOM 842 O O . ALA A 1 106 ? -0.479 0.389 -7.219 1.00 96.81 106 ALA A O 1
ATOM 843 N N . ARG A 1 107 ? 1.764 0.261 -7.336 1.00 96.06 107 ARG A N 1
ATOM 844 C CA . ARG A 1 107 ? 1.986 0.386 -5.884 1.00 96.06 107 ARG A CA 1
ATOM 845 C C . ARG A 1 107 ? 1.488 1.719 -5.330 1.00 96.06 107 ARG A C 1
ATOM 847 O O . ARG A 1 107 ? 0.879 1.740 -4.268 1.00 96.06 107 ARG A O 1
ATOM 854 N N . TYR A 1 108 ? 1.710 2.815 -6.051 1.00 97.06 108 TYR A N 1
ATOM 855 C CA . TYR A 1 108 ? 1.232 4.134 -5.644 1.00 97.06 108 TYR A CA 1
ATOM 856 C C . TYR A 1 108 ? -0.301 4.197 -5.556 1.00 97.06 108 TYR A C 1
ATOM 858 O O . TYR A 1 108 ? -0.835 4.710 -4.576 1.00 97.06 108 TYR A O 1
ATOM 866 N N . LYS A 1 109 ? -1.018 3.610 -6.524 1.00 96.56 109 LYS A N 1
ATOM 867 C CA . LYS A 1 109 ? -2.488 3.514 -6.472 1.00 96.56 109 LYS A CA 1
ATOM 868 C C . LYS A 1 109 ? -2.978 2.721 -5.260 1.00 96.56 109 LYS A C 1
ATOM 870 O O . LYS A 1 109 ? -3.933 3.139 -4.614 1.00 96.56 109 LYS A O 1
ATOM 875 N N . LEU A 1 110 ? -2.313 1.611 -4.934 1.00 97.62 110 LEU A N 1
ATOM 876 C CA . LEU A 1 110 ? -2.651 0.820 -3.749 1.00 97.62 110 LEU A CA 1
ATOM 877 C C . LEU A 1 110 ? -2.455 1.627 -2.457 1.00 97.62 110 LEU A C 1
ATOM 879 O O . LEU A 1 110 ? -3.321 1.609 -1.589 1.00 97.62 110 LEU A O 1
ATOM 883 N N . LEU A 1 111 ? -1.353 2.376 -2.350 1.00 97.12 111 LEU A N 1
ATOM 884 C CA . LEU A 1 111 ? -1.097 3.246 -1.198 1.00 97.12 111 LEU A CA 1
ATOM 885 C C . LEU A 1 111 ? -2.161 4.342 -1.055 1.00 97.12 111 LEU A C 1
ATOM 887 O O . LEU A 1 111 ? -2.606 4.609 0.057 1.00 97.12 111 LEU A O 1
ATOM 891 N N . GLN A 1 112 ? -2.615 4.941 -2.161 1.00 97.31 112 GLN A N 1
ATOM 892 C CA . GLN A 1 112 ? -3.716 5.910 -2.121 1.00 97.31 112 GLN A CA 1
ATOM 893 C C . GLN A 1 112 ? -5.024 5.288 -1.613 1.00 97.31 112 GLN A C 1
ATOM 895 O O . GLN A 1 112 ? -5.714 5.902 -0.803 1.0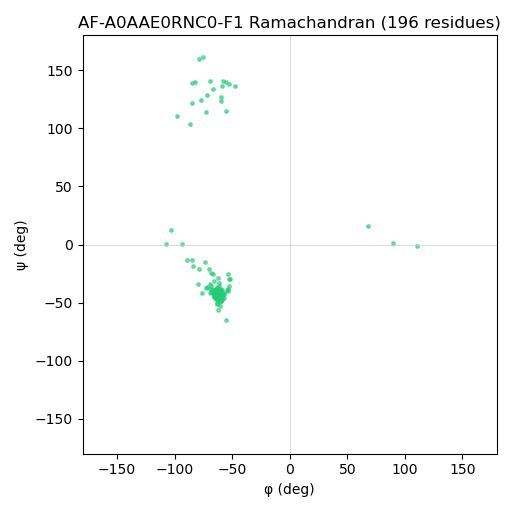0 97.31 112 GLN A O 1
ATOM 900 N N . GLN A 1 113 ? -5.355 4.066 -2.044 1.00 96.94 113 GLN A N 1
ATOM 901 C CA . GLN A 1 113 ? -6.542 3.354 -1.554 1.00 96.94 113 GLN A CA 1
ATOM 902 C C . GLN A 1 113 ? -6.439 3.046 -0.057 1.00 96.94 113 GLN A C 1
ATOM 904 O O . GLN A 1 113 ? -7.391 3.270 0.685 1.00 96.94 113 GLN A O 1
ATOM 909 N N . GLN A 1 114 ? -5.272 2.593 0.405 1.00 97.06 114 GLN A N 1
ATOM 910 C CA . GLN A 1 114 ? -5.030 2.361 1.831 1.00 97.06 114 GLN A CA 1
ATOM 911 C C . GLN A 1 114 ? -5.157 3.652 2.645 1.00 97.06 114 GLN A C 1
ATOM 913 O O . GLN A 1 114 ? -5.736 3.643 3.727 1.00 97.06 114 GLN A O 1
ATOM 918 N N . GLN A 1 115 ? -4.673 4.778 2.117 1.00 97.06 115 GLN A N 1
ATOM 919 C CA . GLN A 1 115 ? -4.812 6.074 2.776 1.00 97.06 115 GLN A CA 1
ATOM 920 C C . GLN A 1 115 ? -6.282 6.501 2.907 1.00 97.06 115 GLN A C 1
ATOM 922 O O . GLN A 1 115 ? -6.670 7.011 3.956 1.00 97.06 115 GLN A O 1
ATOM 927 N N . GLN A 1 116 ? -7.108 6.256 1.885 1.00 95.94 116 GLN A N 1
ATOM 928 C CA . GLN A 1 116 ? -8.552 6.510 1.957 1.00 95.94 116 GLN A CA 1
ATOM 929 C C . GLN A 1 116 ? -9.229 5.639 3.022 1.00 95.94 116 GLN A C 1
ATOM 931 O O . GLN A 1 116 ? -9.955 6.169 3.858 1.00 95.94 116 GLN A O 1
ATOM 936 N N . GLN A 1 117 ? -8.919 4.340 3.065 1.00 96.00 117 GLN A N 1
ATOM 937 C CA . GLN A 1 117 ? -9.460 3.423 4.079 1.00 96.00 117 GLN A CA 1
ATOM 938 C C . GLN A 1 117 ? -9.080 3.836 5.507 1.00 96.00 117 GLN A C 1
ATOM 940 O O . GLN A 1 117 ? -9.909 3.788 6.412 1.00 96.00 117 GLN A O 1
ATOM 945 N N . ILE A 1 118 ? -7.836 4.278 5.722 1.00 96.62 118 ILE A N 1
ATOM 946 C CA . ILE A 1 118 ? -7.401 4.801 7.025 1.00 96.62 118 ILE A CA 1
ATOM 947 C C . ILE A 1 118 ? -8.217 6.039 7.401 1.00 96.62 118 ILE A C 1
ATOM 949 O O . ILE A 1 118 ? -8.646 6.159 8.546 1.00 96.62 118 ILE A O 1
ATOM 953 N N . GLN A 1 119 ? -8.458 6.943 6.450 1.00 95.12 119 GLN A N 1
ATOM 954 C CA . GLN A 1 119 ? -9.230 8.152 6.711 1.00 95.12 119 GLN A CA 1
ATOM 955 C C . GLN A 1 119 ? -10.679 7.830 7.095 1.00 95.12 119 GLN A C 1
ATOM 957 O O . GLN A 1 119 ? -11.193 8.415 8.045 1.00 95.12 119 GLN A O 1
ATOM 962 N N . GLU A 1 120 ? -11.312 6.871 6.417 1.00 95.75 120 GLU A N 1
ATOM 963 C CA . GLU A 1 120 ? -12.649 6.379 6.774 1.00 95.75 120 GLU A CA 1
ATOM 964 C C . GLU A 1 120 ? -12.671 5.809 8.199 1.00 95.75 120 GLU A C 1
ATOM 966 O O . GLU A 1 120 ? -13.508 6.201 9.011 1.00 95.75 120 GLU A O 1
ATOM 971 N N . LEU A 1 121 ? -11.705 4.959 8.558 1.00 95.50 121 LEU A N 1
ATOM 972 C CA . LEU A 1 121 ? -11.621 4.400 9.911 1.00 95.50 121 LEU A CA 1
ATOM 973 C C . LEU A 1 121 ? -11.418 5.478 10.982 1.00 95.50 121 LEU A C 1
ATOM 975 O O . LEU A 1 121 ? -12.043 5.414 12.040 1.00 95.50 121 LEU A O 1
ATOM 979 N N . LEU A 1 122 ? -10.591 6.489 10.707 1.00 95.50 122 LEU A N 1
ATOM 980 C CA . LEU A 1 122 ? -10.387 7.617 11.619 1.00 95.50 122 LEU A CA 1
ATOM 981 C C . LEU A 1 122 ? -11.682 8.402 11.859 1.00 95.50 122 LEU A C 1
ATOM 983 O O . LEU A 1 122 ? -11.893 8.874 12.974 1.00 95.50 122 LEU A O 1
ATOM 987 N N . THR A 1 123 ? -12.570 8.504 10.863 1.00 94.75 123 THR A N 1
ATOM 988 C CA . THR A 1 123 ? -13.872 9.169 11.051 1.00 94.75 123 THR A CA 1
ATOM 989 C C . THR A 1 123 ? -14.839 8.386 11.938 1.00 94.75 123 THR A C 1
ATOM 991 O O . THR A 1 123 ? -15.718 8.999 12.530 1.00 94.75 123 THR A O 1
ATOM 994 N N . MET A 1 124 ? -14.655 7.071 12.104 1.00 95.88 124 MET A N 1
ATOM 995 C CA . MET A 1 124 ? -15.510 6.240 12.967 1.00 95.88 124 MET A CA 1
ATOM 996 C C . MET A 1 124 ? -15.106 6.273 14.449 1.00 95.88 124 MET A C 1
ATOM 998 O O . MET A 1 124 ? -15.896 5.893 15.315 1.00 95.88 124 MET A O 1
ATOM 1002 N N . ILE A 1 125 ? -13.876 6.691 14.770 1.00 95.44 125 ILE A N 1
ATOM 1003 C CA . ILE A 1 125 ? -13.374 6.718 16.155 1.00 95.44 125 ILE A CA 1
ATOM 1004 C C . ILE A 1 125 ? -14.222 7.634 17.056 1.00 95.44 125 ILE A C 1
ATOM 1006 O O . ILE A 1 125 ? -14.650 7.155 18.107 1.00 95.44 125 ILE A O 1
ATOM 1010 N N . PRO A 1 126 ? -14.529 8.893 16.679 1.00 95.12 126 PRO A N 1
ATOM 1011 C CA . PRO A 1 126 ? -15.310 9.791 17.530 1.00 95.12 126 PRO A CA 1
ATOM 1012 C C . PRO A 1 126 ? -16.711 9.257 17.843 1.00 95.12 126 PRO A C 1
ATOM 1014 O O . PRO A 1 126 ? -17.150 9.327 18.991 1.00 95.12 126 PRO A O 1
ATOM 1017 N N . ASP A 1 127 ? -17.385 8.671 16.850 1.00 96.00 127 ASP A N 1
ATOM 1018 C CA . ASP A 1 127 ? -18.720 8.091 17.021 1.00 96.00 127 ASP A CA 1
ATOM 1019 C C . ASP A 1 127 ? -18.685 6.920 18.013 1.00 96.00 127 ASP A C 1
ATOM 1021 O O . ASP A 1 127 ? -19.509 6.833 18.930 1.00 96.00 127 ASP A O 1
ATOM 1025 N N . ASN A 1 128 ? -17.675 6.053 17.897 1.00 96.06 128 ASN A N 1
ATOM 1026 C CA . ASN A 1 128 ? -17.469 4.944 18.826 1.00 96.06 128 ASN A CA 1
ATOM 1027 C C . ASN A 1 128 ? -17.129 5.426 20.246 1.00 96.06 128 ASN A C 1
ATOM 1029 O O . ASN A 1 128 ? -17.653 4.887 21.224 1.00 96.06 128 ASN A O 1
ATOM 1033 N N . GLU A 1 129 ? -16.291 6.456 20.385 1.00 96.81 129 GLU A N 1
ATOM 1034 C CA . GLU A 1 129 ? -15.990 7.073 21.682 1.00 96.81 129 GLU A CA 1
ATOM 1035 C C . GLU A 1 129 ? -17.240 7.688 22.323 1.00 96.81 129 GLU A C 1
ATOM 1037 O O . GLU A 1 129 ? -17.452 7.568 23.535 1.00 96.81 129 GLU A O 1
ATOM 1042 N N . GLN A 1 130 ? -18.099 8.321 21.521 1.00 97.00 130 GLN A N 1
ATOM 1043 C CA . GLN A 1 130 ? -19.362 8.879 21.987 1.00 97.00 130 GLN A CA 1
ATOM 1044 C C . GLN A 1 130 ? -20.324 7.779 22.446 1.00 97.00 130 GLN A C 1
ATOM 1046 O O . GLN A 1 130 ? -20.880 7.878 23.542 1.00 97.00 130 GLN A O 1
ATOM 1051 N N . HIS A 1 131 ? -20.466 6.700 21.673 1.00 96.38 131 HIS A N 1
ATOM 1052 C CA . HIS A 1 131 ? -21.255 5.533 22.071 1.00 96.38 131 HIS A CA 1
ATOM 1053 C C . HIS A 1 131 ? -20.768 4.937 23.398 1.00 96.38 131 HIS A C 1
ATOM 1055 O O . HIS A 1 131 ? -21.578 4.630 24.277 1.00 96.38 131 HIS A O 1
ATOM 1061 N N . LEU A 1 132 ? -19.451 4.831 23.592 1.00 97.12 132 LEU A N 1
ATOM 1062 C CA . LEU A 1 132 ? -18.871 4.314 24.831 1.00 97.12 132 LEU A CA 1
ATOM 1063 C C . LEU A 1 132 ? -19.178 5.214 26.041 1.00 97.12 132 LEU A C 1
ATOM 1065 O O . LEU A 1 132 ? -19.507 4.711 27.121 1.00 97.12 132 LEU A O 1
ATOM 1069 N N . LYS A 1 133 ? -19.146 6.542 25.868 1.00 97.00 133 LYS A N 1
ATOM 1070 C CA . LYS A 1 133 ? -19.567 7.497 26.910 1.00 97.00 133 LYS A CA 1
ATOM 1071 C C . LYS A 1 133 ? -21.041 7.325 27.275 1.00 97.00 133 LYS A C 1
ATOM 1073 O O . LYS A 1 133 ? -21.369 7.263 28.463 1.00 97.00 133 LYS A O 1
ATOM 1078 N N . THR A 1 134 ? -21.918 7.202 26.278 1.00 98.06 134 THR A N 1
ATOM 1079 C CA . THR A 1 134 ? -23.354 6.983 26.499 1.00 98.06 134 THR A CA 1
ATOM 1080 C C . THR A 1 134 ? -23.608 5.689 27.267 1.00 98.06 134 THR A C 1
ATOM 1082 O O . THR A 1 134 ? -24.326 5.712 28.265 1.00 98.06 134 THR A O 1
ATOM 1085 N N . LEU A 1 135 ? -22.975 4.583 26.867 1.00 97.69 135 LEU A N 1
ATOM 1086 C CA . LEU A 1 135 ? -23.099 3.298 27.561 1.00 97.69 135 LEU A CA 1
ATOM 1087 C C . LEU A 1 135 ? -22.596 3.368 29.006 1.00 97.69 135 LEU A C 1
ATOM 1089 O O . LEU A 1 135 ? -23.229 2.822 29.908 1.00 97.69 135 LEU A O 1
ATOM 1093 N N . THR A 1 136 ? -21.495 4.083 29.246 1.00 97.44 136 THR A N 1
ATOM 1094 C CA . THR A 1 136 ? -20.963 4.292 30.602 1.00 97.44 136 THR A CA 1
ATOM 1095 C C . THR A 1 136 ? -21.965 5.051 31.471 1.00 97.44 136 THR A C 1
ATOM 1097 O O . THR A 1 136 ? -22.280 4.617 32.575 1.00 97.44 136 THR A O 1
ATOM 1100 N N . THR A 1 137 ? -22.559 6.123 30.940 1.00 97.56 137 THR A N 1
ATOM 1101 C CA . THR A 1 137 ? -23.589 6.890 31.661 1.00 97.56 137 THR A CA 1
ATOM 1102 C C . THR A 1 137 ? -24.834 6.046 31.940 1.00 97.56 137 THR A C 1
ATOM 1104 O O . THR A 1 137 ? -25.385 6.101 33.039 1.00 97.56 137 THR A O 1
ATOM 1107 N N . GLN A 1 138 ? -25.268 5.229 30.975 1.00 97.69 138 GLN A N 1
ATOM 1108 C CA . GLN A 1 138 ? -26.397 4.313 31.161 1.00 97.69 138 GLN A CA 1
ATOM 1109 C C . GLN A 1 138 ? -26.116 3.285 32.260 1.00 97.69 138 GLN A C 1
ATOM 1111 O O . GLN A 1 138 ? -26.969 3.071 33.122 1.00 97.69 138 GLN A O 1
ATOM 1116 N N . LYS A 1 139 ? -24.917 2.694 32.272 1.00 98.00 139 LYS A N 1
ATOM 1117 C CA . LYS A 1 139 ? -24.482 1.761 33.315 1.00 98.00 139 LYS A CA 1
ATOM 1118 C C . LYS A 1 139 ? -24.505 2.417 34.698 1.00 98.00 139 LYS A C 1
ATOM 1120 O O . LYS A 1 139 ? -25.053 1.840 35.634 1.00 98.00 139 LYS A O 1
ATOM 1125 N N . ASP A 1 140 ? -23.943 3.616 34.830 1.00 97.62 140 ASP A N 1
ATOM 1126 C CA . ASP A 1 140 ? -23.899 4.326 36.113 1.00 97.62 140 ASP A CA 1
ATOM 1127 C C . ASP A 1 140 ? -25.306 4.662 36.617 1.00 97.62 140 ASP A C 1
ATOM 1129 O O . ASP A 1 140 ? -25.599 4.529 37.808 1.00 97.62 140 ASP A O 1
ATOM 1133 N N . GLN A 1 141 ? -26.207 5.041 35.707 1.00 98.25 141 GLN A N 1
ATOM 1134 C CA . GLN A 1 141 ? -27.603 5.295 36.045 1.00 98.25 141 GLN A CA 1
ATOM 1135 C C . GLN A 1 141 ? -28.315 4.021 36.512 1.00 98.25 141 GLN A C 1
ATOM 1137 O O . GLN A 1 141 ? -29.000 4.041 37.534 1.00 98.25 141 GLN A O 1
ATOM 1142 N N . GLN A 1 142 ? -28.116 2.900 35.816 1.00 97.81 142 GLN A N 1
ATOM 1143 C CA . GLN A 1 142 ? -28.667 1.607 36.224 1.00 97.81 142 GLN A CA 1
ATOM 1144 C C . GLN A 1 142 ? -28.136 1.173 37.595 1.00 97.81 142 GLN A C 1
ATOM 1146 O O . GLN A 1 142 ? -28.908 0.697 38.427 1.00 97.81 142 GLN A O 1
ATOM 1151 N N . GLN A 1 143 ? -26.848 1.391 37.876 1.00 98.19 143 GLN A N 1
ATOM 1152 C CA . GLN A 1 143 ? -26.264 1.066 39.177 1.00 98.19 143 GLN A CA 1
ATOM 1153 C C . GLN A 1 143 ? -26.878 1.898 40.310 1.00 98.19 143 GLN A C 1
ATOM 1155 O O . GLN A 1 143 ? -27.134 1.364 41.391 1.00 98.19 143 GLN A O 1
ATOM 1160 N N . LYS A 1 144 ? -27.164 3.185 40.072 1.00 98.00 144 LYS A N 1
ATOM 1161 C CA . LYS A 1 144 ? -27.893 4.021 41.039 1.00 98.00 144 LYS A CA 1
ATOM 1162 C C . LYS A 1 144 ? -29.285 3.464 41.316 1.00 98.00 144 LYS A C 1
ATOM 1164 O O . LYS A 1 144 ? -29.637 3.291 42.479 1.00 98.00 144 LYS A O 1
ATOM 1169 N N . THR A 1 145 ? -30.030 3.099 40.273 1.00 98.00 145 THR A N 1
ATOM 1170 C CA . THR A 1 145 ? -31.359 2.492 40.426 1.00 98.00 145 THR A CA 1
ATOM 1171 C C . THR A 1 145 ? -31.307 1.184 41.219 1.00 98.00 145 THR A C 1
ATOM 1173 O O . THR A 1 145 ? -32.140 0.969 42.095 1.00 98.00 145 THR A O 1
ATOM 1176 N N . ILE A 1 146 ? -30.311 0.324 40.979 1.00 98.06 146 ILE A N 1
ATOM 1177 C CA . ILE A 1 146 ? -30.115 -0.905 41.766 1.00 98.06 146 ILE A CA 1
ATOM 1178 C C . ILE A 1 146 ? -29.889 -0.576 43.246 1.00 98.06 146 ILE A C 1
ATOM 1180 O O . ILE A 1 146 ? -30.501 -1.195 44.117 1.00 98.06 146 ILE A O 1
ATOM 1184 N N . ASN A 1 147 ? -29.041 0.410 43.544 1.00 97.75 147 ASN A N 1
ATOM 1185 C CA . ASN A 1 147 ? -28.760 0.810 44.922 1.00 97.75 147 ASN A CA 1
ATOM 1186 C C . ASN A 1 147 ? -30.019 1.349 45.625 1.00 97.75 147 ASN A C 1
ATOM 1188 O O . ASN A 1 147 ? -30.288 0.975 46.764 1.00 97.75 147 ASN A O 1
ATOM 1192 N N . GLU A 1 148 ? -30.818 2.171 44.939 1.00 98.25 148 GLU A N 1
ATOM 1193 C CA . GLU A 1 148 ? -32.098 2.682 45.450 1.00 98.25 148 GLU A CA 1
ATOM 1194 C C . GLU A 1 148 ? -33.103 1.557 45.730 1.00 98.25 148 GLU A C 1
ATOM 1196 O O . GLU A 1 148 ? -33.774 1.559 46.763 1.00 98.25 148 GLU A O 1
ATOM 1201 N N . LEU A 1 149 ? -33.199 0.569 44.835 1.00 98.12 149 LEU A N 1
ATOM 1202 C CA . LEU A 1 149 ? -34.067 -0.592 45.031 1.00 98.12 149 LEU A CA 1
ATOM 1203 C C . LEU A 1 149 ? -33.616 -1.442 46.223 1.00 98.12 149 LEU A C 1
ATOM 1205 O O . LEU A 1 149 ? -34.453 -1.852 47.023 1.00 98.12 149 LEU A O 1
ATOM 1209 N N . ASN A 1 150 ? -32.311 -1.658 46.389 1.00 98.06 150 ASN A N 1
ATOM 1210 C CA . ASN A 1 150 ? -31.769 -2.393 47.533 1.00 98.06 150 ASN A CA 1
ATOM 1211 C C . ASN A 1 150 ? -32.063 -1.693 48.868 1.00 98.06 150 ASN A C 1
ATOM 1213 O O . ASN A 1 150 ? -32.392 -2.364 49.847 1.00 98.06 150 ASN A O 1
ATOM 1217 N N . LEU A 1 151 ? -32.003 -0.357 48.907 1.00 97.75 151 LEU A N 1
ATOM 1218 C CA . LEU A 1 151 ? -32.400 0.417 50.088 1.00 97.75 151 LEU A CA 1
ATOM 1219 C C . LEU A 1 151 ? -33.887 0.224 50.408 1.00 97.75 151 LEU A C 1
ATOM 1221 O O . LEU A 1 151 ? -34.222 -0.119 51.540 1.00 97.75 151 LEU A O 1
ATOM 1225 N N . LYS A 1 152 ? -34.768 0.328 49.404 1.00 97.75 152 LYS A N 1
ATOM 1226 C CA . LYS A 1 152 ? -36.208 0.065 49.582 1.00 97.75 152 LYS A CA 1
ATOM 1227 C C . LYS A 1 152 ? -36.486 -1.357 50.073 1.00 97.75 152 LYS A C 1
ATOM 1229 O O . LYS A 1 152 ? -37.352 -1.560 50.918 1.00 97.75 152 LYS A O 1
ATOM 1234 N N . ILE A 1 153 ? -35.751 -2.351 49.572 1.00 97.56 153 ILE A N 1
ATOM 1235 C CA . ILE A 1 153 ? -35.862 -3.739 50.046 1.00 97.56 153 ILE A CA 1
ATOM 1236 C C . ILE A 1 153 ? -35.493 -3.831 51.533 1.00 97.56 153 ILE A C 1
ATOM 1238 O O . ILE A 1 153 ? -36.209 -4.482 52.294 1.00 97.56 153 ILE A O 1
ATOM 1242 N N . ALA A 1 154 ? -34.418 -3.169 51.965 1.00 96.56 154 ALA A N 1
ATOM 1243 C CA . ALA A 1 154 ? -34.008 -3.158 53.368 1.00 96.56 154 ALA A CA 1
ATOM 1244 C C . ALA A 1 154 ? -35.044 -2.472 54.279 1.00 96.56 154 ALA A C 1
ATOM 1246 O O . ALA A 1 154 ? -35.361 -2.990 55.351 1.00 96.56 154 ALA A O 1
ATOM 1247 N N . GLU A 1 155 ? -35.617 -1.348 53.841 1.00 97.88 155 GLU A N 1
ATOM 1248 C CA . GLU A 1 155 ? -36.690 -0.640 54.556 1.00 97.88 155 GLU A CA 1
ATOM 1249 C C . GLU A 1 155 ? -37.950 -1.504 54.696 1.00 97.88 155 GLU A C 1
ATOM 1251 O O . GLU A 1 155 ? -38.512 -1.638 55.789 1.00 97.88 155 GLU A O 1
ATOM 1256 N N . ASN A 1 156 ? -38.360 -2.159 53.608 1.00 97.50 156 ASN A N 1
ATOM 1257 C CA . ASN A 1 156 ? -39.497 -3.075 53.614 1.00 97.50 156 ASN A CA 1
ATOM 1258 C C . ASN A 1 156 ? -39.250 -4.267 54.543 1.00 97.50 156 ASN A C 1
ATOM 1260 O O . ASN A 1 156 ? -40.138 -4.643 55.304 1.00 97.50 156 ASN A O 1
ATOM 1264 N N . LYS A 1 157 ? -38.034 -4.826 54.543 1.00 97.56 157 LYS A N 1
ATOM 1265 C CA . LYS A 1 157 ? -37.665 -5.915 55.455 1.00 97.56 157 LYS A CA 1
ATOM 1266 C C . LYS A 1 157 ? -37.809 -5.495 56.920 1.00 97.56 157 LYS A C 1
ATOM 1268 O O . LYS A 1 157 ? -38.434 -6.213 57.692 1.00 97.56 157 LYS A O 1
ATOM 1273 N N . LYS A 1 158 ? -37.321 -4.303 57.280 1.00 96.75 158 LYS A N 1
ATOM 1274 C CA . LYS A 1 158 ? -37.479 -3.749 58.635 1.00 96.75 158 LYS A CA 1
ATOM 1275 C C . LYS A 1 158 ? -38.952 -3.547 59.011 1.00 96.75 158 LYS A C 1
ATOM 1277 O O . LYS A 1 158 ? -39.342 -3.747 60.157 1.00 96.75 158 LYS A O 1
ATOM 1282 N N . THR A 1 159 ? -39.780 -3.158 58.045 1.00 97.00 159 THR A N 1
ATOM 1283 C CA . THR A 1 159 ? -41.225 -2.980 58.251 1.00 97.00 159 THR A CA 1
ATOM 1284 C C . THR A 1 159 ? -41.907 -4.310 58.563 1.00 97.00 159 THR A C 1
ATOM 1286 O O . THR A 1 159 ? -42.671 -4.385 59.522 1.00 97.00 159 THR A O 1
ATOM 1289 N N . ILE A 1 160 ? -41.573 -5.365 57.817 1.00 96.62 160 ILE A N 1
ATOM 1290 C CA . ILE A 1 160 ? -42.073 -6.725 58.057 1.00 96.62 160 ILE A CA 1
ATOM 1291 C C . ILE A 1 160 ? -41.613 -7.242 59.426 1.00 96.62 160 ILE A C 1
ATOM 1293 O O . ILE A 1 160 ? -42.412 -7.815 60.163 1.00 96.62 160 ILE A O 1
ATOM 1297 N N . GLU A 1 161 ? -40.350 -7.017 59.803 1.00 95.81 161 GLU A N 1
ATOM 1298 C CA . GLU A 1 161 ? -39.827 -7.405 61.123 1.00 95.81 161 GLU A CA 1
ATOM 1299 C C . GLU A 1 161 ? -40.613 -6.730 62.260 1.00 95.81 161 GLU A C 1
ATOM 1301 O O . GLU A 1 161 ? -41.036 -7.399 63.201 1.00 95.81 161 GLU A O 1
ATOM 1306 N N . ASN A 1 162 ? -40.895 -5.428 62.142 1.00 96.94 162 ASN A N 1
ATOM 1307 C CA . ASN A 1 162 ? -41.712 -4.702 63.119 1.00 96.94 162 ASN A CA 1
ATOM 1308 C C . ASN A 1 162 ? -43.157 -5.217 63.179 1.00 96.94 162 ASN A C 1
ATOM 1310 O O . ASN A 1 162 ? -43.717 -5.345 64.266 1.00 96.94 162 ASN A O 1
ATOM 1314 N N . GLN A 1 163 ? -43.763 -5.518 62.027 1.00 95.88 163 GLN A N 1
ATOM 1315 C CA . GLN A 1 163 ? -45.101 -6.114 61.968 1.00 95.88 163 GLN A CA 1
ATOM 1316 C C . GLN A 1 163 ? -45.123 -7.481 62.654 1.00 95.88 163 GLN A C 1
ATOM 1318 O O . GLN A 1 163 ? -45.977 -7.718 63.497 1.00 95.88 163 GLN A O 1
ATOM 1323 N N . THR A 1 164 ? -44.119 -8.319 62.398 1.00 96.88 164 THR A N 1
ATOM 1324 C CA . THR A 1 164 ? -43.982 -9.638 63.035 1.00 96.88 164 THR A CA 1
ATOM 1325 C C . THR A 1 164 ? -43.882 -9.524 64.561 1.00 96.88 164 THR A C 1
ATOM 1327 O O . THR A 1 164 ? -44.485 -10.314 65.284 1.00 96.88 164 THR A O 1
ATOM 1330 N N . ILE A 1 165 ? -43.144 -8.528 65.071 1.00 95.94 165 ILE A N 1
ATOM 1331 C CA . ILE A 1 165 ? -43.055 -8.260 66.515 1.00 95.94 165 ILE A CA 1
ATOM 1332 C C . ILE A 1 165 ? -44.420 -7.848 67.079 1.00 95.94 165 ILE A C 1
ATOM 1334 O O . ILE A 1 165 ? -44.823 -8.363 68.122 1.00 95.94 165 ILE A O 1
ATOM 1338 N N . ASN A 1 166 ? -45.133 -6.946 66.400 1.00 95.50 166 ASN A N 1
ATOM 1339 C CA . ASN A 1 166 ? -46.465 -6.511 66.822 1.00 95.50 166 ASN A CA 1
ATOM 1340 C C . ASN A 1 166 ? -47.467 -7.674 66.823 1.00 95.50 166 ASN A C 1
ATOM 1342 O O . ASN A 1 166 ? -48.215 -7.825 67.787 1.00 95.50 166 ASN A O 1
ATOM 1346 N N . ASP A 1 167 ? -47.446 -8.522 65.795 1.00 95.12 167 ASP A N 1
ATOM 1347 C CA . ASP A 1 167 ? -48.311 -9.701 65.697 1.00 95.12 167 ASP A CA 1
ATOM 1348 C C . ASP A 1 167 ? -48.046 -10.673 66.858 1.00 95.12 167 ASP A C 1
ATOM 1350 O O . ASP A 1 167 ? -48.981 -11.140 67.509 1.00 95.12 167 ASP A O 1
ATOM 1354 N N . ALA A 1 168 ? -46.774 -10.915 67.197 1.00 95.81 168 ALA A N 1
ATOM 1355 C CA . ALA A 1 168 ? -46.402 -11.742 68.345 1.00 95.81 168 ALA A CA 1
ATOM 1356 C C . ALA A 1 168 ? -46.855 -11.137 69.689 1.00 95.81 168 ALA A C 1
ATOM 1358 O O . ALA A 1 168 ? -47.294 -11.864 70.582 1.00 95.81 168 ALA A O 1
ATOM 1359 N N . GLN A 1 169 ? -46.773 -9.811 69.847 1.00 95.94 169 GLN A N 1
ATOM 1360 C CA . GLN A 1 169 ? -47.266 -9.116 71.042 1.00 95.94 169 GLN A CA 1
ATOM 1361 C C . GLN A 1 169 ? -48.789 -9.216 71.176 1.00 95.94 169 GLN A C 1
ATOM 1363 O O . GLN A 1 169 ? -49.286 -9.469 72.273 1.00 95.94 169 GLN A O 1
ATOM 1368 N N . LEU A 1 170 ? -49.527 -9.055 70.075 1.00 96.69 170 LEU A N 1
ATOM 1369 C CA . LEU A 1 170 ? -50.980 -9.218 70.053 1.00 96.69 170 LEU A CA 1
ATOM 1370 C C . LEU A 1 170 ? -51.388 -10.652 70.391 1.00 96.69 170 LEU A C 1
ATOM 1372 O O . LEU A 1 170 ? -52.302 -10.841 71.191 1.00 96.69 170 LEU A O 1
ATOM 1376 N N . GLN A 1 171 ? -50.681 -11.650 69.854 1.00 96.12 171 GLN A N 1
ATOM 1377 C CA . GLN A 1 171 ? -50.940 -13.050 70.187 1.00 96.12 171 GLN A CA 1
ATOM 1378 C C . GLN A 1 171 ? -50.760 -13.312 71.685 1.00 96.12 171 GLN A C 1
ATOM 1380 O O . GLN A 1 171 ? -51.616 -13.938 72.304 1.00 96.12 171 GLN A O 1
ATOM 1385 N N . LYS A 1 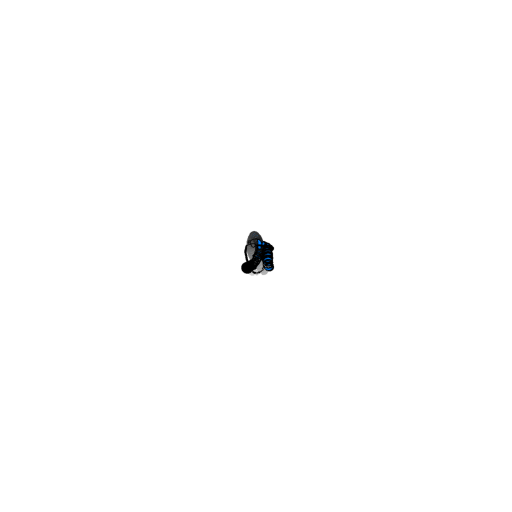172 ? -49.709 -12.752 72.296 1.00 96.75 172 LYS A N 1
ATOM 1386 C CA . LYS A 1 172 ? -49.503 -12.858 73.744 1.00 96.75 172 LYS A CA 1
ATOM 1387 C C . LYS A 1 172 ? -50.668 -12.261 74.544 1.00 96.75 172 LYS A C 1
ATOM 1389 O O . LYS A 1 172 ? -51.107 -12.869 75.510 1.00 96.75 172 LYS A O 1
ATOM 1394 N N . ILE A 1 173 ? -51.192 -11.101 74.137 1.00 95.88 173 ILE A N 1
ATOM 1395 C CA . ILE A 1 173 ? -52.357 -10.480 74.795 1.00 95.88 173 ILE A CA 1
ATOM 1396 C C . ILE A 1 173 ? -53.592 -11.384 74.699 1.00 95.88 173 ILE A C 1
ATOM 1398 O O . ILE A 1 173 ? -54.343 -11.502 75.665 1.00 95.88 173 ILE A O 1
ATOM 1402 N N . ILE A 1 174 ? -53.813 -12.023 73.546 1.00 95.19 174 ILE A N 1
ATOM 1403 C CA . ILE A 1 174 ? -54.913 -12.979 73.362 1.00 95.19 174 ILE A CA 1
ATOM 1404 C C . ILE A 1 174 ? -54.753 -14.162 74.325 1.00 95.19 174 ILE A C 1
ATOM 1406 O O . ILE A 1 174 ? -55.705 -14.515 75.019 1.00 95.19 174 ILE A O 1
ATOM 1410 N N . ASP A 1 175 ? -53.556 -14.742 74.404 1.00 95.25 175 ASP A N 1
ATOM 1411 C CA . ASP A 1 175 ? -53.270 -15.886 75.274 1.00 95.25 175 ASP A CA 1
ATOM 1412 C C . ASP A 1 175 ? -53.423 -15.527 76.768 1.00 95.25 175 ASP A C 1
ATOM 1414 O O . ASP A 1 175 ? -54.029 -16.283 77.537 1.00 95.25 175 ASP A O 1
ATOM 1418 N N . ASP A 1 176 ? -52.940 -14.347 77.174 1.00 95.31 176 ASP A N 1
ATOM 1419 C CA . ASP A 1 176 ? -53.095 -13.817 78.534 1.00 95.31 176 ASP A CA 1
ATOM 1420 C C . ASP A 1 176 ? -54.588 -13.624 78.879 1.00 95.31 176 ASP A C 1
ATOM 1422 O O . ASP A 1 176 ? -55.042 -14.049 79.945 1.00 95.31 176 ASP A O 1
ATOM 1426 N N . ASN A 1 177 ? -55.385 -13.058 77.963 1.00 94.44 177 ASN A N 1
ATOM 1427 C CA . ASN A 1 177 ? -56.830 -12.884 78.153 1.00 94.44 177 ASN A CA 1
ATOM 1428 C C . ASN A 1 177 ? -57.568 -14.224 78.276 1.00 94.44 177 ASN A C 1
ATOM 1430 O O . ASN A 1 177 ? -58.393 -14.380 79.176 1.00 94.44 177 ASN A O 1
ATOM 1434 N N . ASN A 1 178 ? -57.239 -15.207 77.433 1.00 94.56 178 ASN A N 1
ATOM 1435 C CA . ASN A 1 178 ? -57.810 -16.555 77.523 1.00 94.56 178 ASN A CA 1
ATOM 1436 C C . ASN A 1 178 ? -57.503 -17.203 78.884 1.00 94.56 178 ASN A C 1
ATOM 1438 O O . ASN A 1 178 ? -58.358 -17.869 79.468 1.00 94.56 178 ASN A O 1
ATOM 1442 N N . THR A 1 179 ? -56.296 -16.986 79.415 1.00 93.50 179 THR A N 1
ATOM 1443 C CA . THR A 1 179 ? -55.893 -17.484 80.740 1.00 93.50 179 THR A CA 1
ATOM 1444 C C . THR A 1 179 ? -56.707 -16.824 81.859 1.00 93.50 179 THR A C 1
ATOM 1446 O O . THR A 1 179 ? -57.151 -17.499 82.789 1.00 93.50 179 THR A O 1
ATOM 1449 N N . ILE A 1 180 ? -56.953 -15.512 81.764 1.00 91.56 180 ILE A N 1
ATOM 1450 C CA . ILE A 1 180 ? -57.811 -14.780 82.710 1.00 91.56 180 ILE A CA 1
ATOM 1451 C C . ILE A 1 180 ? -59.250 -15.307 82.661 1.00 91.56 180 ILE A C 1
ATOM 1453 O O . ILE A 1 180 ? -59.843 -15.546 83.713 1.00 91.56 180 ILE A O 1
ATOM 1457 N N . GLU A 1 181 ? -59.811 -15.516 81.466 1.00 90.50 181 GLU A N 1
ATOM 1458 C CA . GLU A 1 181 ? -61.155 -16.083 81.306 1.00 90.50 181 GLU A CA 1
ATOM 1459 C C . GLU A 1 181 ? -61.267 -17.478 81.933 1.00 90.50 181 GLU A C 1
ATOM 1461 O O . GLU A 1 181 ? -62.240 -17.758 82.636 1.00 90.50 181 GLU A O 1
ATOM 1466 N N . GLN A 1 182 ? -60.263 -18.340 81.740 1.00 88.69 182 GLN A N 1
ATOM 1467 C CA . GLN A 1 182 ? -60.211 -19.653 82.389 1.00 88.69 182 GLN A CA 1
ATOM 1468 C C . GLN A 1 182 ? -60.205 -19.531 83.917 1.00 88.69 182 GLN A C 1
ATOM 1470 O O . GLN A 1 182 ? -61.036 -20.156 84.576 1.00 88.69 182 GLN A O 1
ATOM 1475 N N . GLY A 1 183 ? -59.348 -18.674 84.483 1.00 88.12 183 GLY A N 1
ATOM 1476 C CA . GLY A 1 183 ? -59.291 -18.453 85.931 1.00 88.12 183 GLY A CA 1
ATOM 1477 C C . GLY A 1 183 ? -60.594 -17.886 86.511 1.00 88.12 183 GLY A C 1
ATOM 1478 O O . GLY A 1 183 ? -61.043 -18.309 87.576 1.00 88.12 183 GLY A O 1
ATOM 1479 N N . LEU A 1 184 ? -61.255 -16.967 85.799 1.00 86.12 184 LEU A N 1
ATOM 1480 C CA . LEU A 1 184 ? -62.572 -16.450 86.189 1.00 86.12 184 LEU A CA 1
ATOM 1481 C C . LEU A 1 184 ? -63.643 -17.546 86.170 1.00 86.12 184 LEU A C 1
ATOM 1483 O O . LEU A 1 184 ? -64.439 -17.638 87.107 1.00 86.12 184 LEU A O 1
ATOM 1487 N N . ASN A 1 185 ? -63.644 -18.396 85.142 1.00 84.38 185 ASN A N 1
ATOM 1488 C CA . ASN A 1 185 ? -64.565 -19.526 85.052 1.00 84.38 185 ASN A CA 1
ATOM 1489 C C . ASN A 1 185 ? -64.346 -20.530 86.193 1.00 84.38 185 ASN A C 1
ATOM 1491 O O . ASN A 1 185 ? -65.323 -21.019 86.758 1.00 84.38 185 ASN A O 1
ATOM 1495 N N . GLU A 1 186 ? -63.101 -20.803 86.589 1.00 82.69 186 GL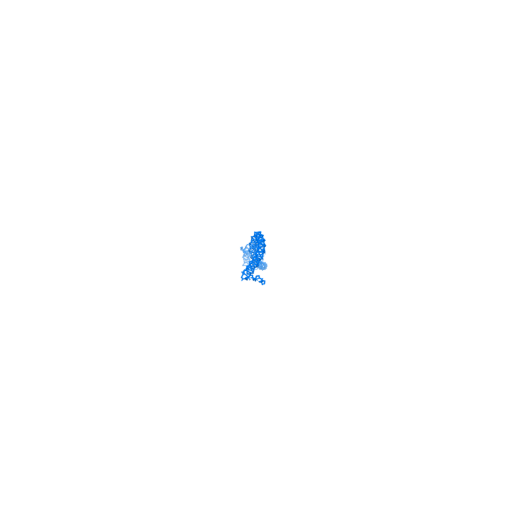U A N 1
ATOM 1496 C CA . GLU A 1 186 ? -62.789 -21.665 87.738 1.00 82.69 186 GLU A CA 1
ATOM 1497 C C . GLU A 1 186 ? -63.301 -21.086 89.065 1.00 82.69 186 GLU A C 1
ATOM 1499 O O . GLU A 1 186 ? -63.883 -21.814 89.873 1.00 82.69 186 GLU A O 1
ATOM 1504 N N . ILE A 1 187 ? -63.152 -19.773 89.280 1.00 79.94 187 ILE A N 1
ATOM 1505 C CA . ILE A 1 187 ? -63.678 -19.085 90.471 1.00 79.94 187 ILE A CA 1
ATOM 1506 C C . ILE A 1 187 ? -65.207 -19.176 90.520 1.00 79.94 187 ILE A C 1
ATOM 1508 O O . ILE A 1 187 ? -65.770 -19.488 91.567 1.00 79.94 187 ILE A O 1
ATOM 1512 N N . LEU A 1 188 ? -65.884 -18.931 89.395 1.00 75.31 188 LEU A N 1
ATOM 1513 C CA . LEU A 1 188 ? -67.347 -18.993 89.311 1.00 75.31 188 LEU A CA 1
ATOM 1514 C C . LEU A 1 188 ? -67.893 -20.424 89.450 1.00 75.31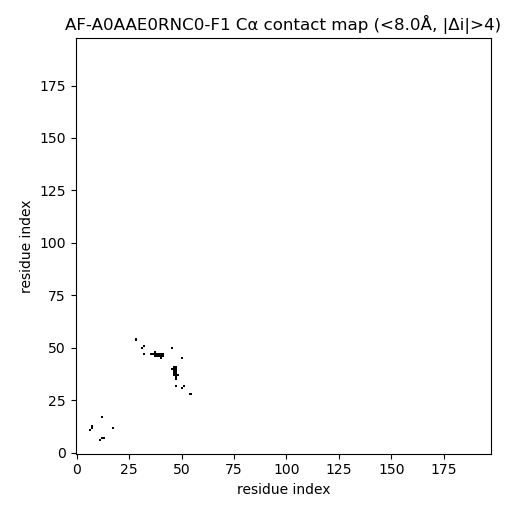 188 LEU A C 1
ATOM 1516 O O . LEU A 1 188 ? -69.034 -20.603 89.874 1.00 75.31 188 LEU A O 1
ATOM 1520 N N . SER A 1 189 ? -67.085 -21.435 89.121 1.00 75.81 189 SER A N 1
ATOM 1521 C CA . SER A 1 189 ? -67.466 -22.852 89.186 1.00 75.81 189 SER A CA 1
ATOM 1522 C C . SER A 1 189 ? -67.272 -23.483 90.572 1.00 75.81 189 SER A C 1
ATOM 1524 O O . SER A 1 189 ? -67.801 -24.568 90.816 1.00 75.81 189 SER A O 1
ATOM 1526 N N . ASN A 1 190 ? -66.556 -22.824 91.493 1.00 62.22 190 ASN A N 1
ATOM 1527 C CA . ASN A 1 190 ? -66.375 -23.283 92.873 1.00 62.22 190 ASN A CA 1
ATOM 1528 C C . ASN A 1 190 ? -67.361 -22.573 93.825 1.00 62.22 190 ASN A C 1
ATOM 1530 O O . ASN A 1 190 ? -67.201 -21.382 94.102 1.00 62.22 190 ASN A O 1
ATOM 1534 N N . PRO A 1 191 ? -68.372 -23.268 94.380 1.00 53.28 191 PRO A N 1
ATOM 1535 C CA . PRO A 1 191 ? -69.302 -22.655 95.321 1.00 53.28 191 PRO A CA 1
ATOM 1536 C C . PRO A 1 191 ? -68.577 -22.282 96.623 1.00 53.28 191 PRO A C 1
ATOM 1538 O O . PRO A 1 191 ? -67.821 -23.086 97.173 1.00 53.28 191 PRO A O 1
ATOM 1541 N N . GLN A 1 192 ? -68.816 -21.063 97.127 1.00 55.75 192 GLN A N 1
ATOM 1542 C CA . GLN A 1 192 ? -68.286 -20.602 98.416 1.00 55.75 192 GLN A CA 1
ATOM 1543 C C . GLN A 1 192 ? -68.523 -21.653 99.518 1.00 55.75 192 GLN A C 1
ATOM 1545 O O . GLN A 1 192 ? -69.641 -22.173 99.625 1.00 55.75 192 GLN A O 1
ATOM 1550 N N . PRO A 1 193 ? -67.528 -21.934 100.384 1.00 53.66 193 PRO A N 1
ATOM 1551 C CA . PRO A 1 193 ? -67.748 -22.784 101.543 1.00 53.66 193 PRO A CA 1
ATOM 1552 C C . PRO A 1 193 ? -68.832 -22.150 102.417 1.00 53.66 193 PRO A C 1
ATOM 1554 O O . PRO A 1 193 ? -68.770 -20.966 102.755 1.00 53.66 193 PRO A O 1
ATOM 1557 N N . SER A 1 194 ? -69.861 -22.936 102.739 1.00 55.78 194 SER A N 1
ATOM 1558 C CA . SER A 1 194 ? -70.975 -22.485 103.569 1.00 55.78 194 SER A CA 1
ATOM 1559 C C . SER A 1 194 ? -70.444 -21.935 104.901 1.00 55.78 194 SER A C 1
ATOM 1561 O O . SER A 1 194 ? -69.529 -22.543 105.467 1.00 55.78 194 SER A O 1
ATOM 1563 N N . PRO A 1 195 ? -70.995 -20.825 105.431 1.00 51.44 195 PRO A N 1
ATOM 1564 C CA . PRO A 1 195 ? -70.531 -20.267 106.695 1.00 51.44 195 PRO A CA 1
ATOM 1565 C C . PRO A 1 195 ? -70.651 -21.317 107.809 1.00 51.44 195 PRO A C 1
ATOM 1567 O O . PRO A 1 195 ? -71.644 -22.057 107.829 1.00 51.44 195 PRO A O 1
ATOM 1570 N N . PRO A 1 196 ? -69.676 -21.400 108.731 1.00 49.59 196 PRO A N 1
ATOM 1571 C CA . PRO A 1 196 ? -69.715 -22.376 109.809 1.00 49.59 196 PRO A CA 1
ATOM 1572 C C . PRO A 1 196 ? -70.968 -22.145 110.659 1.00 49.59 196 PRO A C 1
ATOM 1574 O O . PRO A 1 196 ? -71.205 -21.041 111.152 1.00 49.59 196 PRO A O 1
ATOM 1577 N N . LYS A 1 197 ? -71.797 -23.186 110.795 1.00 49.41 197 LYS A N 1
ATOM 1578 C CA . LYS A 1 197 ? -72.933 -23.177 111.721 1.00 49.41 197 LYS A CA 1
ATOM 1579 C C . LYS A 1 197 ? -72.395 -23.264 113.153 1.00 49.41 197 LYS A C 1
ATOM 1581 O O . LYS A 1 197 ? -71.558 -24.123 113.423 1.00 49.41 197 LYS A O 1
ATOM 1586 N N . HIS A 1 198 ? -72.869 -22.336 113.988 1.00 47.16 198 HIS A N 1
ATOM 1587 C CA . HIS A 1 198 ? -72.626 -22.230 115.430 1.00 47.16 198 HIS A CA 1
ATOM 1588 C C . HIS A 1 198 ? -72.841 -23.541 116.186 1.00 47.16 198 HIS A C 1
ATOM 1590 O O . HIS A 1 198 ? -73.800 -24.267 115.833 1.00 47.16 198 HIS A O 1
#

Organism: NCBI:txid2493646

Mean predicted aligned error: 15.82 Å

Solvent-accessible surface area (backbone atoms only — not comparable to full-atom values): 11105 Å² total; per-residue (Å²): 134,62,75,73,66,61,51,67,75,73,76,55,77,54,72,68,60,52,52,49,53,50,52,57,47,51,55,56,51,49,56,56,58,78,69,48,46,70,82,48,64,45,97,88,71,43,32,32,63,58,48,53,52,52,52,53,51,51,51,49,53,51,52,52,52,51,53,51,51,51,53,50,52,52,52,52,51,52,54,50,53,51,52,51,52,52,51,49,55,51,52,52,52,50,53,52,53,53,51,53,51,53,55,49,53,55,52,51,54,51,51,53,51,52,52,51,54,50,52,55,54,60,65,48,48,61,59,52,53,50,51,51,52,52,52,51,53,52,50,55,51,50,51,50,52,52,53,55,51,54,51,53,50,53,54,51,50,54,50,51,52,52,50,52,52,51,52,54,52,51,51,49,53,52,54,53,50,53,52,50,53,52,54,52,50,53,57,74,70,51,78,77,81,75,79,84,80,131

Radius of gyration: 70.04 Å; Cα contacts (8 Å, |Δi|>4): 23; chains: 1; bounding box: 134×36×196 Å

pLDDT: mean 80.71, std 19.64, range [35.56, 98.25]

Sequence (198 aa):
MDVENIISLRGVQKPSEIANRYKIGLTRLYKIWTDASPNKKFPGGFTGTQAGKKLTEVAKKLTEENNNQRAEISKIQEEFNSLQGLASKTRDNIKQKQQQVQNMMARYKLLQQQQQQIQELLTMIPDNEQHLKTLTTQKDQQQKTINELNLKIAENKKTIENQTINDAQLQKIIDDNNTIEQGLNEILSNPQPSPPKH

Foldseek 3Di:
DDPVVVCVVPPNPDPVVVVVVVVVLVVVLVVLQVPADQADQDDVGDGSVRSVVVNVVVVVVSVVVVVVVVVVVVVVVVVVVVVVVVVVVVVVVVVVVVVVVVVVVVVVVVVVVVVVVVVVVVVCVVVVVVVVVVVVVVVVVVVVVVVVVVVVVVVVVVVVVVVVVVVVVVVVVVVVVVVVVVVVVVVVPDDDDDPDDD

Secondary structure (DSSP, 8-state):
--THHHHTTTT---HHHHHHHHHHHHHHHHHHHHT--TTPPPTTS--HHHHHHHHHHHHHHHHHHHHHHHHHHHHHHHHHHHHHHHHHHHHHHHHHHHHHHHHHHHHHHHHHHHHHHHHHHHHHHHHHHHHHHHHHHHHHHHHHHHHHHHHHHHHHHHHHHHHHHHHHHHHHHHHHHHHHHHHHHHHHHSPPPPPPP-